Protein AF-A0A960D415-F1 (afdb_monomer_lite)

Foldseek 3Di:
DQVVLVQALLQCLCVVLVVDFQGHPLVVSVHDRDDDPQLQCLQVQQVVLVVCVVVVHLDAGEAEHELLSLLDPNVVVSLLSQLVQLGRYEYEYAHQQDPQQQGSVNNDVDPDSLNCSVVNVAHREEFALLAPVRVVVVVVVQNVCSSVSVTHYYYHHYAHDLDHPDPPGDCVVRDDPVVSVVRVVSHSVVVVLVVCVVVVNDDPVVVVVVVVVVVVSVVSNVCSNPVPDHHDPLCVQVPPDVDGDPVSVVVSVVVVVVVVVVD

Secondary structure (DSSP, 8-state):
-TGGGT--HHHHHHHHTTSSSS-SSTGGGT-PPPP-STTHHHHHHHHHHHHHHHHT----EEEEEETGGGGSHHHHHHHHHHHHHT-SEEEEEEE-SEETTEEGGGT-SSS-TGGGGGGGTS-EEEEETT-HHHHHHHHHHHHHHHHTT---EEEEEE----S-SSTT--GGGT--HHHHHHHHTT-HHHHHHHHHHHTT---HHHHHHHHHHHHHHHHHHHHHHHSSPPPPGGGGGTTSSSS--HHHHHHHHHHHHHHHHH-

Sequence (263 aa):
AFLVRGITPTQMAAMWRGTWHGGLEFTEKCCAPIAIPIATHTLHAVGAAMAAQRLGEDSVTVAFLGDGATSEGDTHEAMNLAAVTKAPCVFYVQNNQWAISVPVHRQHAAPSIAARAAGYGMPGIMVDGNDVLACHAVMAEAAARARAGEGPTLIEAITYRMGPHTTSDDPSRYRSAEEVEEWAARDAISRYRTY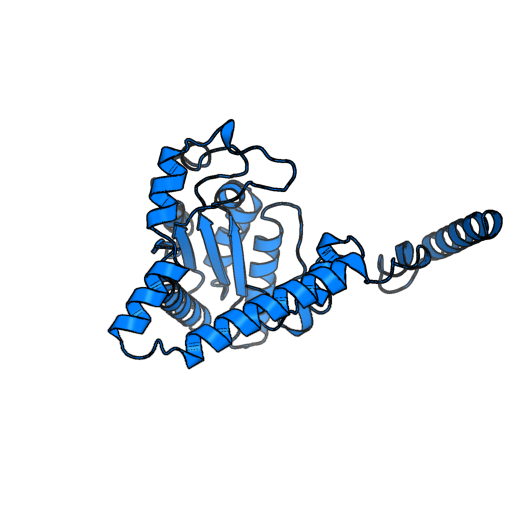LERAGVWTERVEQRAAARSARLRAEARTAVIEGPDPDPGELFDHVYAEITPALAAQKRQLLTELAKEA

Structure (mmCIF, N/CA/C/O backbone):
data_AF-A0A960D415-F1
#
_entry.id   AF-A0A960D415-F1
#
loop_
_atom_site.group_PDB
_atom_site.id
_atom_site.type_symbol
_atom_site.label_atom_id
_atom_site.label_alt_id
_atom_site.label_comp_id
_atom_site.label_asym_id
_atom_site.label_entity_id
_atom_site.label_seq_id
_atom_site.pdbx_PDB_ins_code
_atom_site.Cartn_x
_atom_site.Cartn_y
_atom_site.Cartn_z
_atom_site.occupancy
_atom_site.B_iso_or_equiv
_atom_site.auth_seq_id
_atom_site.auth_comp_id
_atom_site.auth_asym_id
_atom_site.auth_atom_id
_atom_site.pdbx_PDB_model_num
ATOM 1 N N . ALA A 1 1 ? 3.116 -1.270 5.487 1.00 83.06 1 ALA A N 1
ATOM 2 C CA . ALA A 1 1 ? 2.966 -2.738 5.366 1.00 83.06 1 ALA A CA 1
ATOM 3 C C . ALA A 1 1 ? 4.303 -3.469 5.156 1.00 83.06 1 ALA A C 1
ATOM 5 O O . ALA A 1 1 ? 4.580 -4.400 5.896 1.00 83.06 1 ALA A O 1
ATOM 6 N N . PHE A 1 2 ? 5.164 -3.057 4.219 1.00 92.69 2 PHE A N 1
ATOM 7 C CA . PHE A 1 2 ? 6.385 -3.812 3.872 1.00 92.69 2 PHE A CA 1
ATOM 8 C C . PHE A 1 2 ? 7.416 -3.964 5.008 1.00 92.69 2 PHE A C 1
ATOM 10 O O . PHE A 1 2 ? 7.804 -5.086 5.325 1.00 92.69 2 PHE A O 1
ATOM 17 N N . LEU A 1 3 ? 7.777 -2.877 5.707 1.00 93.38 3 LEU A N 1
ATOM 18 C CA . LEU A 1 3 ? 8.735 -2.931 6.830 1.00 93.38 3 LEU A CA 1
ATOM 19 C C . LEU A 1 3 ? 8.324 -3.914 7.943 1.00 93.38 3 LEU A C 1
ATOM 21 O O . LEU A 1 3 ? 9.176 -4.550 8.561 1.00 93.38 3 LEU A O 1
ATOM 25 N N . VAL A 1 4 ? 7.019 -4.055 8.208 1.00 92.56 4 VAL A N 1
ATOM 26 C CA . VAL A 1 4 ? 6.511 -4.994 9.228 1.00 92.56 4 VAL A CA 1
ATOM 27 C C . VAL A 1 4 ? 6.451 -6.440 8.725 1.00 92.56 4 VAL A C 1
ATOM 29 O O . VAL A 1 4 ? 6.379 -7.354 9.537 1.00 92.56 4 VAL A O 1
ATOM 32 N N . ARG A 1 5 ? 6.539 -6.655 7.406 1.00 92.31 5 ARG A N 1
ATOM 33 C CA . ARG A 1 5 ? 6.680 -7.968 6.752 1.00 92.31 5 ARG A CA 1
ATOM 34 C C . ARG A 1 5 ? 8.143 -8.385 6.552 1.00 92.31 5 ARG A C 1
ATOM 36 O O . ARG A 1 5 ? 8.405 -9.427 5.965 1.00 92.31 5 ARG A O 1
ATOM 43 N N . GLY A 1 6 ? 9.091 -7.598 7.063 1.00 93.75 6 GLY A N 1
ATOM 44 C CA . GLY A 1 6 ? 10.520 -7.903 6.984 1.00 93.75 6 GLY A CA 1
ATOM 45 C C . GLY A 1 6 ? 11.190 -7.471 5.682 1.00 93.75 6 GLY A C 1
ATOM 46 O O . GLY A 1 6 ? 12.355 -7.798 5.490 1.00 93.75 6 GLY A O 1
ATOM 47 N N . ILE A 1 7 ? 10.495 -6.718 4.823 1.00 94.88 7 ILE A N 1
ATOM 48 C CA . ILE A 1 7 ? 11.136 -6.029 3.702 1.00 94.88 7 ILE A CA 1
ATOM 49 C C . ILE A 1 7 ? 11.955 -4.866 4.265 1.00 94.88 7 ILE A C 1
ATOM 51 O O . ILE A 1 7 ? 11.437 -4.028 5.005 1.00 94.88 7 ILE A O 1
ATOM 55 N N . THR A 1 8 ? 13.239 -4.825 3.939 1.00 94.44 8 THR A N 1
ATOM 56 C CA . THR A 1 8 ? 14.205 -3.842 4.433 1.00 94.44 8 THR A CA 1
ATOM 57 C C . THR A 1 8 ? 14.111 -2.519 3.669 1.00 94.44 8 THR A C 1
ATOM 59 O O . THR A 1 8 ? 13.646 -2.495 2.527 1.00 94.44 8 THR A O 1
ATOM 62 N N . PRO A 1 9 ? 14.594 -1.401 4.245 1.00 94.19 9 PRO A N 1
ATOM 63 C CA . PRO A 1 9 ? 14.717 -0.146 3.509 1.00 94.19 9 PRO A CA 1
ATOM 64 C C . PRO A 1 9 ? 15.467 -0.288 2.182 1.00 94.19 9 PRO A C 1
ATOM 66 O O . PRO A 1 9 ? 15.030 0.285 1.191 1.00 94.19 9 PRO A O 1
ATOM 69 N N . THR A 1 10 ? 16.528 -1.098 2.141 1.00 92.56 10 THR A N 1
ATOM 70 C CA . THR A 1 10 ? 17.318 -1.362 0.930 1.00 92.56 10 THR A CA 1
ATOM 71 C C . THR A 1 10 ? 16.508 -2.050 -0.163 1.00 92.56 10 THR A C 1
ATOM 73 O O . THR A 1 10 ? 16.517 -1.606 -1.307 1.00 92.56 10 THR A O 1
ATOM 76 N N . GLN A 1 11 ? 15.756 -3.096 0.185 1.00 93.56 11 GLN A N 1
ATOM 77 C CA . GLN A 1 11 ? 14.922 -3.820 -0.779 1.00 93.56 11 GLN A CA 1
ATOM 78 C C . GLN A 1 11 ? 13.845 -2.926 -1.397 1.00 93.56 11 GLN A C 1
ATOM 80 O O . GLN A 1 11 ? 13.548 -3.028 -2.588 1.00 93.56 11 GLN A O 1
ATOM 85 N N . MET A 1 12 ? 13.269 -2.028 -0.595 1.00 93.00 12 MET A N 1
ATOM 86 C CA . MET A 1 12 ? 12.304 -1.061 -1.103 1.00 93.00 12 MET A CA 1
ATOM 87 C C . MET A 1 12 ? 12.985 0.068 -1.909 1.00 93.00 12 MET A C 1
ATOM 89 O O . MET A 1 12 ? 12.436 0.512 -2.915 1.00 93.00 12 MET A O 1
ATOM 93 N N . ALA A 1 13 ? 14.188 0.510 -1.508 1.00 92.38 13 ALA A N 1
ATOM 94 C CA . ALA A 1 13 ? 14.957 1.580 -2.160 1.00 92.38 13 ALA A CA 1
ATOM 95 C C . ALA A 1 13 ? 15.188 1.342 -3.653 1.00 92.38 13 ALA A C 1
ATOM 97 O O . ALA A 1 13 ? 15.155 2.301 -4.420 1.00 92.38 13 ALA A O 1
ATOM 98 N N . ALA A 1 14 ? 15.344 0.085 -4.072 1.00 90.88 14 ALA A N 1
ATOM 99 C CA . ALA A 1 14 ? 15.508 -0.271 -5.478 1.00 90.88 14 ALA A CA 1
ATOM 100 C C . ALA A 1 14 ? 14.361 0.239 -6.369 1.00 90.88 14 ALA A C 1
ATOM 102 O O . ALA A 1 14 ? 14.596 0.677 -7.493 1.00 90.88 14 ALA A O 1
ATOM 103 N N . MET A 1 15 ? 13.128 0.260 -5.850 1.00 90.44 15 MET A N 1
ATOM 104 C CA . MET A 1 15 ? 11.983 0.815 -6.570 1.00 90.44 15 MET A CA 1
ATOM 105 C C . MET A 1 15 ? 12.096 2.340 -6.717 1.00 90.44 15 MET A C 1
ATOM 107 O O . MET A 1 15 ? 11.938 2.862 -7.815 1.00 90.44 15 MET A O 1
ATOM 111 N N . TRP A 1 16 ? 12.383 3.069 -5.631 1.00 88.00 16 TRP A N 1
ATOM 112 C CA . TRP A 1 16 ? 12.438 4.540 -5.668 1.00 88.00 16 TRP A CA 1
ATOM 113 C C . TRP A 1 16 ? 13.666 5.089 -6.386 1.00 88.00 16 TRP A C 1
ATOM 115 O O . TRP A 1 16 ? 13.590 6.172 -6.959 1.00 88.00 16 TRP A O 1
ATOM 125 N N . ARG A 1 17 ? 14.781 4.351 -6.382 1.00 91.31 17 ARG A N 1
ATOM 126 C CA . ARG A 1 17 ? 15.939 4.662 -7.228 1.00 91.31 17 ARG A CA 1
ATOM 127 C C . ARG A 1 17 ? 15.708 4.304 -8.699 1.00 91.31 17 ARG A C 1
ATOM 129 O O . ARG A 1 17 ? 16.503 4.708 -9.536 1.00 91.31 17 ARG A O 1
ATOM 136 N N . GLY A 1 18 ? 14.663 3.535 -9.011 1.00 89.19 18 GLY A N 1
ATOM 137 C CA . GLY A 1 18 ? 14.411 3.044 -10.364 1.00 89.19 18 GLY A CA 1
ATOM 138 C C . GLY A 1 18 ? 15.415 1.989 -10.833 1.00 89.19 18 GLY A C 1
ATOM 139 O O . GLY A 1 18 ? 15.592 1.827 -12.033 1.00 89.19 18 GLY A O 1
ATOM 140 N N . THR A 1 19 ? 16.075 1.279 -9.912 1.00 89.12 19 THR A N 1
ATOM 141 C CA . THR A 1 19 ? 17.050 0.229 -10.255 1.00 89.12 19 THR A CA 1
ATOM 142 C C . THR A 1 19 ? 16.418 -1.152 -10.393 1.00 89.12 19 THR A C 1
ATOM 144 O O . THR A 1 19 ? 17.052 -2.051 -10.927 1.00 89.12 19 THR A O 1
ATOM 147 N N . TRP A 1 20 ? 15.192 -1.353 -9.898 1.00 88.75 20 TRP A N 1
ATOM 148 C CA . TRP A 1 20 ? 14.472 -2.617 -10.055 1.00 88.75 20 TRP A CA 1
ATOM 149 C C . TRP A 1 20 ? 12.955 -2.429 -10.126 1.00 88.75 20 TRP A C 1
ATOM 151 O O . TRP A 1 20 ? 12.391 -1.506 -9.532 1.00 88.75 20 TRP A O 1
ATOM 161 N N . HIS A 1 21 ? 12.273 -3.352 -10.805 1.00 81.88 21 HIS A N 1
ATOM 162 C CA . HIS A 1 21 ? 10.822 -3.329 -10.969 1.00 81.88 21 HIS A CA 1
ATOM 163 C C . HIS A 1 21 ? 10.093 -3.691 -9.668 1.00 81.88 21 HIS A C 1
ATOM 165 O O . HIS A 1 21 ? 10.096 -4.837 -9.229 1.00 81.88 21 HIS A O 1
ATOM 171 N N . GLY A 1 22 ? 9.434 -2.707 -9.052 1.00 81.44 22 GLY A N 1
ATOM 172 C CA . GLY A 1 22 ? 8.486 -2.938 -7.956 1.00 81.44 22 GLY A CA 1
ATOM 173 C C . GLY A 1 22 ? 9.090 -3.392 -6.617 1.00 81.44 22 GLY A C 1
ATOM 174 O O . GLY A 1 22 ? 8.326 -3.680 -5.698 1.00 81.44 22 GLY A O 1
ATOM 175 N N . GLY A 1 23 ? 10.422 -3.405 -6.482 1.00 87.62 23 GLY A N 1
ATOM 176 C CA . GLY A 1 23 ? 11.154 -3.743 -5.251 1.00 87.62 23 GLY A CA 1
ATOM 177 C C . GLY A 1 23 ? 11.822 -5.126 -5.270 1.00 87.62 23 GLY A C 1
ATOM 178 O O . GLY A 1 23 ? 11.430 -6.010 -6.027 1.00 87.62 23 GLY A O 1
ATOM 179 N N . LEU A 1 24 ? 12.856 -5.311 -4.443 1.00 90.88 24 LEU A N 1
ATOM 180 C CA . LEU A 1 24 ? 13.660 -6.542 -4.400 1.00 90.88 24 LEU A CA 1
ATOM 181 C C . LEU A 1 24 ? 13.108 -7.559 -3.395 1.00 90.88 24 LEU A C 1
ATOM 183 O O . LEU A 1 24 ? 12.821 -7.201 -2.254 1.00 90.88 24 LEU A O 1
ATOM 187 N N . GLU A 1 25 ? 13.009 -8.828 -3.804 1.00 91.06 25 GLU A N 1
ATOM 188 C CA . GLU A 1 25 ? 12.663 -9.973 -2.933 1.00 91.06 25 GLU A CA 1
ATOM 189 C C . GLU A 1 25 ? 11.290 -9.854 -2.231 1.00 91.06 25 GLU A C 1
ATOM 191 O O . GLU A 1 25 ? 11.018 -10.508 -1.222 1.00 91.06 25 GLU A O 1
ATOM 196 N N . PHE A 1 26 ? 10.378 -9.034 -2.768 1.00 93.62 26 PHE A N 1
ATOM 197 C CA . PHE A 1 26 ? 9.044 -8.836 -2.188 1.00 93.62 26 PHE A CA 1
ATOM 198 C C . PHE A 1 26 ? 8.261 -10.155 -2.109 1.00 93.62 26 PHE A C 1
ATOM 200 O O . PHE A 1 26 ? 7.634 -10.455 -1.086 1.00 93.62 26 PHE A O 1
ATOM 207 N N . THR A 1 27 ? 8.341 -10.969 -3.162 1.00 91.75 27 THR A N 1
ATOM 208 C CA . THR A 1 27 ? 7.597 -12.228 -3.289 1.00 91.75 27 THR A CA 1
ATOM 209 C C . THR A 1 27 ? 8.029 -13.271 -2.261 1.00 91.75 27 THR A C 1
ATOM 211 O O . THR A 1 27 ? 7.173 -13.978 -1.732 1.00 91.75 27 THR A O 1
ATOM 214 N N . GLU A 1 28 ? 9.306 -13.299 -1.864 1.00 92.31 28 GLU A N 1
ATOM 215 C CA . GLU A 1 28 ? 9.809 -14.180 -0.796 1.00 92.31 28 GLU A CA 1
ATOM 216 C C . GLU A 1 28 ? 9.179 -13.880 0.571 1.00 92.31 28 GLU A C 1
ATOM 218 O O . GLU A 1 28 ? 9.151 -14.733 1.460 1.00 92.31 28 GLU A O 1
ATOM 223 N N . LYS A 1 29 ? 8.653 -12.663 0.761 1.00 92.69 29 LYS A N 1
ATOM 224 C CA . LYS A 1 29 ? 7.919 -12.248 1.968 1.00 92.69 29 LYS A CA 1
ATOM 225 C C . LYS A 1 29 ? 6.405 -12.214 1.761 1.00 92.69 29 LYS A C 1
ATOM 227 O O . LYS A 1 29 ? 5.696 -11.583 2.550 1.00 92.69 29 LYS A O 1
ATOM 232 N N . CYS A 1 30 ? 5.901 -12.884 0.722 1.00 93.06 30 CYS A N 1
ATOM 233 C CA . CYS A 1 30 ? 4.486 -12.874 0.344 1.00 93.06 30 CYS A CA 1
ATOM 234 C C . CYS A 1 30 ? 3.952 -11.447 0.107 1.00 93.06 30 CYS A C 1
ATOM 236 O O . CYS A 1 30 ? 2.821 -11.120 0.469 1.00 93.06 30 CYS A O 1
ATOM 238 N N . CYS A 1 31 ? 4.783 -10.567 -0.452 1.00 94.75 31 CYS A N 1
ATOM 239 C CA . CYS A 1 31 ? 4.389 -9.245 -0.922 1.00 94.75 31 CYS A CA 1
ATOM 240 C C . CYS A 1 31 ? 4.478 -9.220 -2.449 1.00 94.75 31 CYS A C 1
ATOM 242 O O . CYS A 1 31 ? 5.474 -9.642 -3.029 1.00 94.75 31 CYS A O 1
ATOM 244 N N . ALA A 1 32 ? 3.438 -8.726 -3.115 1.00 93.19 32 ALA A N 1
ATOM 245 C CA . ALA A 1 32 ? 3.533 -8.450 -4.542 1.00 93.19 32 ALA A CA 1
ATOM 246 C C . ALA A 1 32 ? 4.461 -7.238 -4.768 1.00 93.19 32 ALA A C 1
ATOM 248 O O . ALA A 1 32 ? 4.452 -6.321 -3.936 1.00 93.19 32 ALA A O 1
ATOM 249 N N . PRO A 1 33 ? 5.235 -7.204 -5.867 1.00 91.25 33 PRO A N 1
ATOM 250 C CA . PRO A 1 33 ? 5.956 -6.004 -6.275 1.00 91.25 33 PRO A CA 1
ATOM 251 C C . PRO A 1 33 ? 5.004 -4.815 -6.446 1.00 91.25 33 PRO A C 1
ATOM 253 O O . PRO A 1 33 ? 3.828 -4.979 -6.781 1.00 91.25 33 PRO A O 1
ATOM 256 N N . ILE A 1 34 ? 5.506 -3.604 -6.222 1.00 90.12 34 ILE A N 1
ATOM 257 C CA . ILE A 1 34 ? 4.707 -2.385 -6.348 1.00 90.12 34 ILE A CA 1
ATOM 258 C C . ILE A 1 34 ? 4.440 -2.091 -7.829 1.00 90.12 34 ILE A C 1
ATOM 260 O O . ILE A 1 34 ? 5.373 -1.936 -8.616 1.00 90.12 34 ILE A O 1
ATOM 264 N N . ALA A 1 35 ? 3.163 -1.952 -8.182 1.00 89.44 35 ALA A N 1
ATOM 265 C CA . ALA A 1 35 ? 2.710 -1.446 -9.472 1.00 89.44 35 ALA A CA 1
ATOM 266 C C . ALA A 1 35 ? 2.274 0.022 -9.338 1.00 89.44 35 ALA A C 1
ATOM 268 O O . ALA A 1 35 ? 1.656 0.403 -8.344 1.00 89.44 35 ALA A O 1
ATOM 269 N N . ILE A 1 36 ? 2.618 0.847 -10.330 1.00 92.94 36 ILE A N 1
ATOM 270 C CA . ILE A 1 36 ? 2.265 2.277 -10.359 1.00 92.94 36 ILE A CA 1
ATOM 271 C C . ILE A 1 36 ? 0.825 2.532 -10.833 1.00 92.94 36 ILE A C 1
ATOM 273 O O . ILE A 1 36 ? 0.174 3.396 -10.240 1.00 92.94 36 ILE A O 1
ATOM 277 N N . PRO A 1 37 ? 0.299 1.834 -11.864 1.00 96.25 37 PRO A N 1
ATOM 278 C CA . PRO A 1 37 ? -1.079 2.035 -12.299 1.00 96.25 37 PRO A CA 1
ATOM 279 C C . PRO A 1 37 ? -2.066 1.744 -11.166 1.00 96.25 37 PRO A C 1
ATOM 281 O O . PRO A 1 37 ? -2.086 0.643 -10.606 1.00 96.25 37 PRO A O 1
ATOM 284 N N . ILE A 1 38 ? -2.864 2.753 -10.819 1.00 97.75 38 ILE A N 1
ATOM 285 C CA . ILE A 1 38 ? -3.767 2.714 -9.671 1.00 97.75 38 ILE A CA 1
ATOM 286 C C . ILE A 1 38 ? -4.753 1.548 -9.815 1.00 97.75 38 ILE A C 1
ATOM 288 O O . ILE A 1 38 ? -5.240 1.265 -10.901 1.00 97.75 38 ILE A O 1
ATOM 292 N N . ALA A 1 39 ? -5.023 0.871 -8.697 1.00 98.06 39 ALA A N 1
ATOM 293 C CA . ALA A 1 39 ? -5.979 -0.231 -8.551 1.00 98.06 39 ALA A CA 1
ATOM 294 C C . ALA A 1 39 ? -5.705 -1.533 -9.325 1.00 98.06 39 ALA A C 1
ATOM 296 O O . ALA A 1 39 ? -6.275 -2.554 -8.943 1.00 98.06 39 ALA A O 1
ATOM 297 N N . THR A 1 40 ? -4.811 -1.560 -10.314 1.00 97.69 40 THR A N 1
ATOM 298 C CA . THR A 1 40 ? -4.523 -2.772 -11.117 1.00 97.69 40 THR A CA 1
ATOM 299 C C . THR A 1 40 ? -4.167 -4.004 -10.280 1.00 97.69 40 THR A C 1
ATOM 301 O O . THR A 1 40 ? -4.540 -5.136 -10.590 1.00 97.69 40 THR A O 1
ATOM 304 N N . HIS A 1 41 ? -3.502 -3.804 -9.142 1.00 97.25 41 HIS A N 1
ATOM 305 C CA . HIS A 1 41 ? -3.130 -4.872 -8.215 1.00 97.25 41 HIS A CA 1
ATOM 306 C C . HIS A 1 41 ? -4.319 -5.526 -7.500 1.00 97.25 41 HIS A C 1
ATOM 308 O O . HIS A 1 41 ? -4.157 -6.612 -6.944 1.00 97.25 41 HIS A O 1
ATOM 314 N N . THR A 1 42 ? -5.501 -4.906 -7.487 1.00 98.31 42 THR A N 1
ATOM 315 C CA . THR A 1 42 ? -6.677 -5.443 -6.785 1.00 98.31 42 THR A CA 1
ATOM 316 C C . THR A 1 42 ? -7.169 -6.743 -7.422 1.00 98.31 42 THR A C 1
ATOM 318 O O . THR A 1 42 ? -7.381 -7.716 -6.703 1.00 98.31 42 THR A O 1
ATOM 321 N N . LEU A 1 43 ? -7.247 -6.823 -8.755 1.00 98.19 43 LEU A N 1
ATOM 322 C CA . LEU A 1 43 ? -7.600 -8.057 -9.469 1.00 98.19 43 LEU A CA 1
ATOM 323 C C . LEU A 1 43 ? -6.537 -9.147 -9.284 1.00 98.19 43 LEU A C 1
ATOM 325 O O . LEU A 1 43 ? -6.870 -10.312 -9.054 1.00 98.19 43 LEU A O 1
ATOM 329 N N . HIS A 1 44 ? -5.254 -8.775 -9.301 1.00 97.88 44 HIS A N 1
ATOM 330 C CA . HIS A 1 44 ? -4.162 -9.708 -9.014 1.00 97.88 44 HIS A CA 1
ATOM 331 C C . HIS A 1 44 ? -4.244 -10.276 -7.592 1.00 97.88 44 HIS A C 1
ATOM 333 O O . HIS A 1 44 ? -4.020 -11.472 -7.396 1.00 97.88 44 HIS A O 1
ATOM 339 N N . ALA A 1 45 ? -4.617 -9.453 -6.609 1.00 98.12 45 ALA A N 1
ATOM 340 C CA . ALA A 1 45 ? -4.826 -9.901 -5.237 1.00 98.12 45 ALA A CA 1
ATOM 341 C C . ALA A 1 45 ? -5.955 -10.941 -5.142 1.00 98.12 45 ALA A C 1
ATOM 343 O O . ALA A 1 45 ? -5.798 -11.952 -4.460 1.00 98.12 45 ALA A O 1
ATOM 344 N N . VAL A 1 46 ? -7.056 -10.745 -5.873 1.00 98.62 46 VAL A N 1
ATOM 345 C CA . VAL A 1 46 ? -8.148 -11.730 -5.939 1.00 98.62 46 VAL A CA 1
ATOM 346 C C . VAL A 1 46 ? -7.682 -13.030 -6.591 1.00 98.62 46 VAL A C 1
ATOM 348 O O . VAL A 1 46 ? -7.956 -14.105 -6.063 1.00 98.62 46 VAL A O 1
ATOM 351 N N . GLY A 1 47 ? -6.918 -12.952 -7.684 1.00 98.19 47 GLY A N 1
ATOM 352 C CA . GLY A 1 47 ? -6.330 -14.130 -8.327 1.00 98.19 47 GLY A CA 1
ATOM 353 C C . GLY A 1 47 ? -5.425 -14.933 -7.386 1.00 98.19 47 GLY A C 1
ATOM 354 O O . GLY A 1 47 ? -5.551 -16.155 -7.308 1.00 98.19 47 GLY A O 1
ATOM 355 N N . ALA A 1 48 ? -4.567 -14.254 -6.618 1.00 97.50 48 ALA A N 1
ATOM 356 C CA . ALA A 1 48 ? -3.720 -14.890 -5.609 1.00 97.50 48 ALA A CA 1
ATOM 357 C C . ALA A 1 48 ? -4.546 -15.543 -4.484 1.00 97.50 48 ALA A C 1
ATOM 359 O O . ALA A 1 48 ? -4.278 -16.685 -4.112 1.00 97.50 48 ALA A O 1
ATOM 360 N N . ALA A 1 49 ? -5.598 -14.874 -4.002 1.00 98.19 49 ALA A N 1
ATOM 361 C CA . ALA A 1 49 ? -6.507 -15.428 -2.997 1.00 98.19 49 ALA A CA 1
ATOM 362 C C . ALA A 1 49 ? -7.241 -16.681 -3.509 1.00 98.19 49 ALA A C 1
ATOM 364 O O . ALA A 1 49 ? -7.367 -17.678 -2.800 1.00 98.19 49 ALA A O 1
ATOM 365 N N . MET A 1 50 ? -7.698 -16.667 -4.763 1.00 98.12 50 MET A N 1
ATOM 366 C CA . MET A 1 50 ? -8.324 -17.830 -5.398 1.00 98.12 50 MET A CA 1
ATOM 367 C C . MET A 1 50 ? -7.335 -18.988 -5.586 1.00 98.12 50 MET A C 1
ATOM 369 O O . MET A 1 50 ? -7.733 -20.150 -5.491 1.00 98.12 50 MET A O 1
ATOM 373 N N . ALA A 1 51 ? -6.058 -18.702 -5.854 1.00 97.31 51 ALA A N 1
ATOM 374 C CA . ALA A 1 51 ? -5.021 -19.728 -5.924 1.00 97.31 51 ALA A CA 1
ATOM 375 C C . ALA A 1 51 ? -4.817 -20.399 -4.557 1.00 97.31 51 ALA A C 1
ATOM 377 O O . ALA A 1 51 ? -4.904 -21.623 -4.480 1.00 97.31 51 ALA A O 1
ATOM 378 N N . ALA A 1 52 ? -4.666 -19.611 -3.487 1.00 94.44 52 ALA A N 1
ATOM 379 C CA . ALA A 1 52 ? -4.588 -20.109 -2.111 1.00 94.44 52 ALA A CA 1
ATOM 380 C C . ALA A 1 52 ? -5.773 -21.025 -1.761 1.00 94.44 52 ALA A C 1
ATOM 382 O O . ALA A 1 52 ? -5.587 -22.148 -1.294 1.00 94.44 52 ALA A O 1
ATOM 383 N N . GLN A 1 53 ? -6.994 -20.596 -2.095 1.00 93.94 53 GLN A N 1
ATOM 384 C CA . GLN A 1 53 ? -8.211 -21.385 -1.895 1.00 93.94 53 GLN A CA 1
ATOM 385 C C . GLN A 1 53 ? -8.167 -22.738 -2.628 1.00 93.94 53 GLN A C 1
ATOM 387 O O . GLN A 1 53 ? -8.542 -23.762 -2.062 1.00 93.94 53 GLN A O 1
ATOM 392 N N . ARG A 1 54 ? -7.707 -22.767 -3.886 1.00 96.00 54 ARG A N 1
ATOM 393 C CA . ARG A 1 54 ? -7.610 -23.998 -4.697 1.00 96.00 54 ARG A CA 1
ATOM 394 C C . ARG A 1 54 ? -6.513 -24.943 -4.220 1.00 96.00 54 ARG A C 1
ATOM 396 O O . ARG A 1 54 ? -6.650 -26.151 -4.390 1.00 96.00 54 ARG A O 1
ATOM 403 N N . LEU A 1 55 ? -5.443 -24.392 -3.659 1.00 96.69 55 LEU A N 1
ATOM 404 C CA . LEU A 1 55 ? -4.325 -25.143 -3.095 1.00 96.69 55 LEU A CA 1
ATOM 405 C C . LEU A 1 55 ? -4.597 -25.611 -1.655 1.00 96.69 55 LEU A C 1
ATOM 407 O O . LEU A 1 55 ? -3.814 -26.389 -1.118 1.00 96.69 55 LEU A O 1
ATOM 411 N N . GLY A 1 56 ? -5.710 -25.185 -1.044 1.00 94.62 56 GLY A N 1
ATOM 412 C CA . GLY A 1 56 ? -6.051 -25.524 0.338 1.00 94.62 56 GLY A CA 1
ATOM 413 C C . GLY A 1 56 ? -5.144 -24.839 1.363 1.00 94.62 56 GLY A C 1
ATOM 414 O O . GLY A 1 56 ? -4.934 -25.373 2.450 1.00 94.62 56 GLY A O 1
ATOM 415 N N . GLU A 1 57 ? -4.575 -23.687 1.012 1.00 95.12 57 GLU A N 1
ATOM 416 C CA . GLU A 1 57 ? -3.754 -22.896 1.920 1.00 95.12 57 GLU A CA 1
ATOM 417 C C . GLU A 1 57 ? -4.618 -22.101 2.907 1.00 95.12 57 GLU A C 1
ATOM 419 O O . GLU A 1 57 ? -5.699 -21.623 2.569 1.00 95.12 57 GLU A O 1
ATOM 424 N N . ASP A 1 58 ? -4.096 -21.876 4.115 1.00 93.19 58 ASP A N 1
ATOM 425 C CA . ASP A 1 58 ? -4.720 -21.019 5.139 1.00 93.19 58 ASP A CA 1
ATOM 426 C C . ASP A 1 58 ? -4.349 -19.524 4.972 1.00 93.19 58 ASP A C 1
ATOM 428 O O . ASP A 1 58 ? -4.318 -18.723 5.915 1.00 93.19 58 ASP A O 1
ATOM 432 N N . SER A 1 59 ? -3.969 -19.135 3.755 1.00 95.19 59 SER A N 1
ATOM 433 C CA . SER A 1 59 ? -3.462 -17.806 3.428 1.00 95.19 59 SER A CA 1
ATOM 434 C C . SER A 1 59 ? -4.601 -16.849 3.044 1.00 95.19 59 SER A C 1
ATOM 436 O O . SER A 1 59 ? -5.596 -17.213 2.423 1.00 95.19 59 SER A O 1
ATOM 438 N N . VAL A 1 60 ? -4.453 -15.580 3.443 1.00 97.88 60 VAL A N 1
ATOM 439 C CA . VAL A 1 60 ? -5.371 -14.482 3.094 1.00 97.88 60 VAL A CA 1
ATOM 440 C C . VAL A 1 60 ? -4.584 -13.429 2.344 1.00 97.88 60 VAL A C 1
ATOM 442 O O . VAL A 1 60 ? -3.544 -12.964 2.826 1.00 97.88 60 VAL A O 1
ATOM 445 N N . THR A 1 61 ? -5.091 -13.013 1.189 1.00 98.25 61 THR A N 1
ATOM 446 C CA . THR A 1 61 ? -4.497 -11.914 0.429 1.00 98.25 61 THR A CA 1
ATOM 447 C C . THR A 1 61 ? -5.088 -10.584 0.878 1.00 98.25 61 THR A C 1
ATOM 449 O O . THR A 1 61 ? -6.290 -10.464 1.101 1.00 98.25 61 THR A O 1
ATOM 452 N N . VAL A 1 62 ? -4.243 -9.563 1.023 1.00 98.38 62 VAL A N 1
ATOM 453 C CA . VAL A 1 62 ? -4.676 -8.215 1.408 1.00 98.38 62 VAL A CA 1
ATOM 454 C C . VAL A 1 62 ? -4.305 -7.242 0.303 1.00 98.38 62 VAL A C 1
ATOM 456 O O . VAL A 1 62 ? -3.124 -7.081 -0.006 1.00 98.38 62 VAL A O 1
ATOM 459 N N . ALA A 1 63 ? -5.304 -6.576 -0.266 1.00 98.25 63 ALA A N 1
ATOM 460 C CA . ALA A 1 63 ? -5.113 -5.493 -1.219 1.00 98.25 63 ALA A CA 1
ATOM 461 C C . ALA A 1 63 ? -5.183 -4.155 -0.474 1.00 98.25 63 ALA A C 1
ATOM 463 O O . ALA A 1 63 ? -6.256 -3.749 -0.036 1.00 98.25 63 ALA A O 1
ATOM 464 N N . PHE A 1 64 ? -4.046 -3.472 -0.322 1.00 98.06 64 PHE A N 1
ATOM 465 C CA . PHE A 1 64 ? -4.010 -2.098 0.191 1.00 98.06 64 PHE A CA 1
ATOM 466 C C . PHE A 1 64 ? -4.259 -1.113 -0.948 1.00 98.06 64 PHE A C 1
ATOM 468 O O . PHE A 1 64 ? -3.624 -1.223 -1.995 1.00 98.06 64 PHE A O 1
ATOM 475 N N . LEU A 1 65 ? -5.154 -0.148 -0.763 1.00 97.62 65 LEU A N 1
ATOM 476 C CA . LEU A 1 65 ? -5.491 0.848 -1.780 1.00 97.62 65 LEU A CA 1
ATOM 477 C C . LEU A 1 65 ? -5.844 2.197 -1.136 1.00 97.62 65 LEU A C 1
ATOM 479 O O . LEU A 1 65 ? -6.203 2.245 0.035 1.00 97.62 65 LEU A O 1
ATOM 483 N N . GLY A 1 66 ? -5.710 3.298 -1.875 1.00 98.44 66 GLY A N 1
ATOM 484 C CA . GLY A 1 66 ? -6.144 4.626 -1.415 1.00 98.44 66 GLY A CA 1
ATOM 485 C C . GLY A 1 66 ? -7.621 4.892 -1.714 1.00 98.44 66 GLY A C 1
ATOM 486 O O . GLY A 1 66 ? -8.233 4.165 -2.493 1.00 98.44 66 GLY A O 1
ATOM 487 N N . ASP A 1 67 ? -8.177 5.967 -1.156 1.00 98.56 67 ASP A N 1
ATOM 488 C CA . ASP A 1 67 ? -9.543 6.436 -1.441 1.00 98.56 67 ASP A CA 1
ATOM 489 C C . ASP A 1 67 ? -9.792 6.655 -2.944 1.00 98.56 67 ASP A C 1
ATOM 491 O O . ASP A 1 67 ? -10.741 6.092 -3.491 1.00 98.56 67 ASP A O 1
ATOM 495 N N . GLY A 1 68 ? -8.901 7.363 -3.646 1.00 98.44 68 GLY A N 1
ATOM 496 C CA . GLY A 1 68 ? -9.013 7.565 -5.098 1.00 98.44 68 GLY A CA 1
ATOM 497 C C . GLY A 1 68 ? -8.990 6.277 -5.927 1.00 98.44 68 GLY A C 1
ATOM 498 O O . GLY A 1 68 ? -9.692 6.177 -6.927 1.00 98.44 68 GLY A O 1
ATOM 499 N N . ALA A 1 69 ? -8.258 5.249 -5.483 1.00 98.50 69 ALA A N 1
ATOM 500 C CA . ALA A 1 69 ? -8.203 3.961 -6.181 1.00 98.50 69 ALA A CA 1
ATOM 501 C C . ALA A 1 69 ? -9.557 3.237 -6.192 1.00 98.50 69 ALA A C 1
ATOM 503 O O . ALA A 1 69 ? -9.799 2.367 -7.024 1.00 98.50 69 ALA A O 1
ATOM 504 N N . THR A 1 70 ? -10.465 3.599 -5.284 1.00 98.38 70 THR A N 1
ATOM 505 C CA . THR A 1 70 ? -11.810 3.016 -5.233 1.00 98.38 70 THR A CA 1
ATOM 506 C C . THR A 1 70 ? -12.721 3.501 -6.359 1.00 98.38 70 THR A C 1
ATOM 508 O O . THR A 1 70 ? -13.797 2.929 -6.554 1.00 98.38 70 THR A O 1
ATOM 511 N N . SER A 1 71 ? -12.317 4.541 -7.087 1.00 98.19 71 SER A N 1
ATOM 512 C CA . SER A 1 71 ? -13.029 5.058 -8.258 1.00 98.19 71 SER A CA 1
ATOM 513 C C . SER A 1 71 ? -12.627 4.356 -9.558 1.00 98.19 71 SER A C 1
ATOM 515 O O . SER A 1 71 ? -13.317 4.518 -10.560 1.00 98.19 71 SER A O 1
ATOM 517 N N . GLU A 1 72 ? -11.552 3.563 -9.547 1.00 98.69 72 GLU A N 1
ATOM 518 C CA . GLU A 1 72 ? -11.124 2.779 -10.708 1.00 98.69 72 GLU A CA 1
ATOM 519 C C . GLU A 1 72 ? -12.032 1.565 -10.949 1.00 98.69 72 GLU A C 1
ATOM 521 O O . GLU A 1 72 ? -12.508 0.923 -10.003 1.00 98.69 72 GLU A O 1
ATOM 526 N N . GLY A 1 73 ? -12.224 1.222 -12.228 1.00 98.62 73 GLY A N 1
ATOM 527 C CA . GLY A 1 73 ? -13.0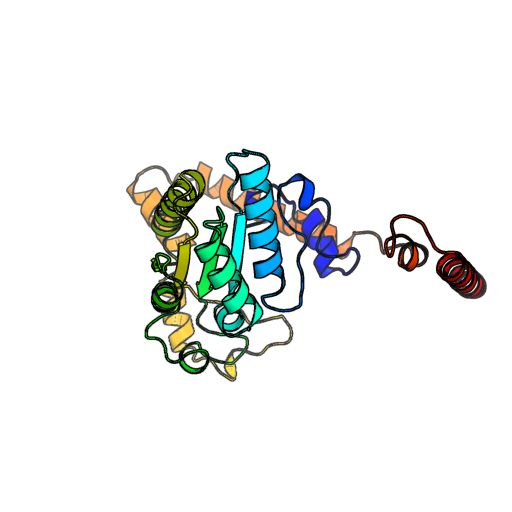10 0.058 -12.656 1.00 98.62 73 GLY A CA 1
ATOM 528 C C . GLY A 1 73 ? -12.460 -1.259 -12.106 1.00 98.62 73 GLY A C 1
ATOM 529 O O . GLY A 1 73 ? -13.222 -2.063 -11.572 1.00 98.62 73 GLY A O 1
ATOM 530 N N . ASP A 1 74 ? -11.137 -1.424 -12.110 1.00 98.56 74 ASP A N 1
ATOM 531 C CA . ASP A 1 74 ? -10.459 -2.620 -11.596 1.00 98.56 74 ASP A CA 1
ATOM 532 C C . ASP A 1 74 ? -10.837 -2.926 -10.142 1.00 98.56 74 ASP A C 1
ATOM 534 O O . ASP A 1 74 ? -11.081 -4.081 -9.793 1.00 98.56 74 ASP A O 1
ATOM 538 N N . THR A 1 75 ? -10.970 -1.897 -9.294 1.00 98.62 75 THR A N 1
ATOM 539 C CA . THR A 1 75 ? -11.405 -2.087 -7.904 1.00 98.62 75 THR A CA 1
ATOM 540 C C . THR A 1 75 ? -12.837 -2.622 -7.840 1.00 98.62 75 THR A C 1
ATOM 542 O O . THR A 1 75 ? -13.127 -3.504 -7.030 1.00 98.62 75 THR A O 1
ATOM 545 N N . HIS A 1 76 ? -13.741 -2.111 -8.683 1.00 98.50 76 HIS A N 1
ATOM 546 C CA . HIS A 1 76 ? -15.121 -2.598 -8.766 1.00 98.50 76 HIS A CA 1
ATOM 547 C C . HIS A 1 76 ? -15.171 -4.065 -9.207 1.00 98.50 76 HIS A C 1
ATOM 549 O O . HIS A 1 76 ? -15.823 -4.888 -8.557 1.00 98.50 76 HIS A O 1
ATOM 555 N N . GLU A 1 77 ? -14.443 -4.404 -10.269 1.00 98.81 77 GLU A N 1
ATOM 556 C CA . GLU A 1 77 ? -14.370 -5.765 -10.798 1.00 98.81 77 GLU A CA 1
ATOM 557 C C . GLU A 1 77 ? -13.761 -6.738 -9.784 1.00 98.81 77 GLU A C 1
ATOM 559 O O . GLU A 1 77 ? -14.319 -7.814 -9.554 1.00 98.81 77 GLU A O 1
ATOM 564 N N . ALA A 1 78 ? -12.675 -6.346 -9.110 1.00 98.81 78 ALA A N 1
ATOM 565 C CA . ALA A 1 78 ? -12.024 -7.151 -8.083 1.00 98.81 78 ALA A CA 1
ATOM 566 C C . ALA A 1 78 ? -12.956 -7.442 -6.903 1.00 98.81 78 ALA A C 1
ATOM 568 O O . ALA A 1 78 ? -13.072 -8.594 -6.482 1.00 98.81 78 ALA A O 1
ATOM 569 N N . MET A 1 79 ? -13.649 -6.426 -6.381 1.00 98.81 79 MET A N 1
ATOM 570 C CA . MET A 1 79 ? -14.592 -6.603 -5.272 1.00 98.81 79 MET A CA 1
ATOM 571 C C . MET A 1 79 ? -15.733 -7.552 -5.648 1.00 98.81 79 MET A C 1
ATOM 573 O O . MET A 1 79 ? -16.046 -8.468 -4.885 1.00 98.81 79 MET A O 1
ATOM 577 N N . ASN A 1 80 ? -16.311 -7.380 -6.839 1.00 98.81 80 ASN A N 1
ATOM 578 C CA . ASN A 1 80 ? -17.372 -8.252 -7.330 1.00 98.81 80 ASN A CA 1
ATOM 579 C C . ASN A 1 80 ? -16.885 -9.699 -7.519 1.00 98.81 80 ASN A C 1
ATOM 581 O O . ASN A 1 80 ? -17.513 -10.639 -7.032 1.00 98.81 80 ASN A O 1
ATOM 585 N N . LEU A 1 81 ? -15.738 -9.887 -8.179 1.00 98.81 81 LEU A N 1
ATOM 586 C CA . LEU A 1 81 ? -15.163 -11.210 -8.420 1.00 98.81 81 LEU A CA 1
ATOM 587 C C . LEU A 1 81 ? -14.835 -11.928 -7.107 1.00 98.81 81 LEU A C 1
ATOM 589 O O . LEU A 1 81 ? -15.190 -13.098 -6.947 1.00 98.81 81 LEU A O 1
ATOM 593 N N . ALA A 1 82 ? -14.203 -11.239 -6.154 1.00 98.81 82 ALA A N 1
ATOM 594 C CA . ALA A 1 82 ? -13.877 -11.798 -4.846 1.00 98.81 82 ALA A CA 1
ATOM 595 C C . ALA A 1 82 ? -15.131 -12.237 -4.084 1.00 98.81 82 ALA A C 1
ATOM 597 O O . ALA A 1 82 ? -15.135 -13.310 -3.482 1.00 98.81 82 ALA A O 1
ATOM 598 N N . ALA A 1 83 ? -16.200 -11.435 -4.124 1.00 98.69 83 ALA A N 1
ATOM 599 C CA . ALA A 1 83 ? -17.448 -11.749 -3.440 1.00 98.69 83 ALA A CA 1
ATOM 600 C C . ALA A 1 83 ? -18.136 -12.982 -4.043 1.00 98.69 83 ALA A C 1
ATOM 602 O O . ALA A 1 83 ? -18.458 -13.922 -3.314 1.00 98.69 83 ALA A O 1
ATOM 603 N N . VAL A 1 84 ? -18.283 -13.033 -5.372 1.00 98.38 84 VAL A N 1
ATOM 604 C CA . VAL A 1 84 ? -18.919 -14.162 -6.081 1.00 98.38 84 VAL A CA 1
ATOM 605 C C . VAL A 1 84 ? -18.153 -15.468 -5.869 1.00 98.38 84 VAL A C 1
ATOM 607 O O . VAL A 1 84 ? -18.755 -16.527 -5.698 1.00 98.38 84 VAL A O 1
ATOM 610 N N . THR A 1 85 ? -16.823 -15.404 -5.852 1.00 98.19 85 THR A N 1
ATOM 611 C CA . THR A 1 85 ? -15.957 -16.581 -5.667 1.00 98.19 85 THR A CA 1
ATOM 612 C C . THR A 1 85 ? -15.697 -16.927 -4.202 1.00 98.19 85 THR A C 1
ATOM 614 O O . THR A 1 85 ? -15.100 -17.966 -3.920 1.00 98.19 85 THR A O 1
ATOM 617 N N . LYS A 1 86 ? -16.149 -16.081 -3.266 1.00 97.88 86 LYS A N 1
ATOM 618 C CA . LYS A 1 86 ? -15.782 -16.134 -1.844 1.00 97.88 86 LYS A CA 1
ATOM 619 C C . LYS A 1 86 ? -14.266 -16.246 -1.637 1.00 97.88 86 LYS A C 1
ATOM 621 O O . LYS A 1 86 ? -13.811 -16.991 -0.770 1.00 97.88 86 LYS A O 1
ATOM 626 N N . ALA A 1 87 ? -13.487 -15.529 -2.445 1.00 98.19 87 ALA A N 1
ATOM 627 C CA . ALA A 1 87 ? -12.035 -15.547 -2.345 1.00 98.19 87 ALA A CA 1
ATOM 628 C C . ALA A 1 87 ? -11.583 -15.041 -0.956 1.00 98.19 87 ALA A C 1
ATOM 630 O O . ALA A 1 87 ? -12.164 -14.068 -0.457 1.00 98.19 87 ALA A O 1
ATOM 631 N N . PRO A 1 88 ? -10.545 -15.642 -0.338 1.00 98.25 88 PRO A N 1
ATOM 632 C CA . PRO A 1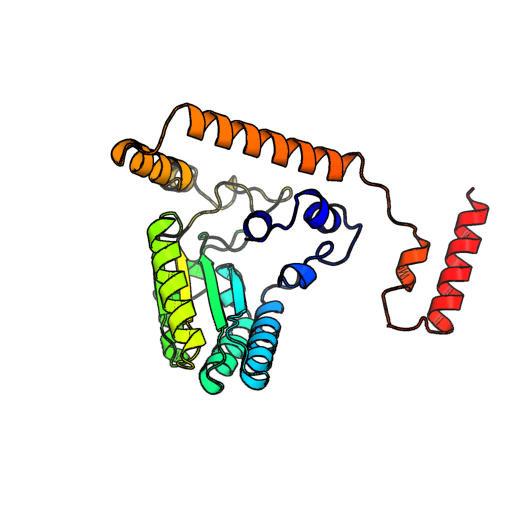 88 ? -9.999 -15.209 0.949 1.00 98.25 88 PRO A CA 1
ATOM 633 C C . PRO A 1 88 ? -9.180 -13.912 0.797 1.00 98.25 88 PRO A C 1
ATOM 635 O O . PRO A 1 88 ? -7.955 -13.894 0.927 1.00 98.25 88 PRO A O 1
ATOM 638 N N . CYS A 1 89 ? -9.865 -12.812 0.482 1.00 98.31 89 CYS A N 1
ATOM 639 C CA . CYS A 1 89 ? -9.269 -11.513 0.188 1.00 98.31 89 CYS A CA 1
ATOM 640 C C . CYS A 1 89 ? -9.814 -10.422 1.117 1.00 98.31 89 CYS A C 1
ATOM 642 O O . CYS A 1 89 ? -11.012 -10.343 1.367 1.00 98.31 89 CYS A O 1
ATOM 644 N N . VAL A 1 90 ? -8.949 -9.528 1.588 1.00 98.81 90 VAL A N 1
ATOM 645 C CA . VAL A 1 90 ? -9.347 -8.324 2.330 1.00 98.81 90 VAL A CA 1
ATOM 646 C C . 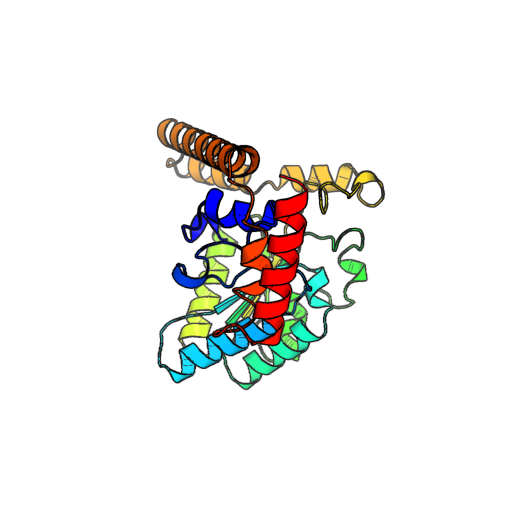VAL A 1 90 ? -8.934 -7.092 1.536 1.00 98.81 90 VAL A C 1
ATOM 648 O O . VAL A 1 90 ? -7.759 -6.920 1.210 1.00 98.81 90 VAL A O 1
ATOM 651 N N . PHE A 1 91 ? -9.891 -6.217 1.240 1.00 98.88 91 PHE A N 1
ATOM 652 C CA . PHE A 1 91 ? -9.630 -4.919 0.625 1.00 98.88 91 PHE A CA 1
ATOM 653 C C . PHE A 1 91 ? -9.471 -3.883 1.734 1.00 98.88 91 PHE A C 1
ATOM 655 O O . PHE A 1 91 ? -10.426 -3.591 2.448 1.00 98.88 91 PHE A O 1
ATOM 662 N N . TYR A 1 92 ? -8.265 -3.348 1.902 1.00 98.81 92 TYR A N 1
ATOM 663 C CA . TYR A 1 92 ? -7.931 -2.394 2.956 1.00 98.81 92 TYR A CA 1
ATOM 664 C C . TYR A 1 92 ? -7.710 -1.005 2.352 1.00 98.81 92 TYR A C 1
ATOM 666 O O . TYR A 1 92 ? -6.636 -0.691 1.832 1.00 98.81 92 TYR A O 1
ATOM 674 N N . VAL A 1 93 ? -8.739 -0.166 2.419 1.00 98.88 93 VAL A N 1
ATOM 675 C CA . VAL A 1 93 ? -8.718 1.205 1.915 1.00 98.88 93 VAL A CA 1
ATOM 676 C C . VAL A 1 93 ? -8.124 2.129 2.971 1.00 98.88 93 VAL A C 1
ATOM 678 O O . VAL A 1 93 ? -8.656 2.272 4.069 1.00 98.88 93 VAL A O 1
ATOM 681 N N . GLN A 1 94 ? -7.029 2.788 2.623 1.00 98.62 94 GLN A N 1
ATOM 682 C CA . GLN A 1 94 ? -6.399 3.848 3.396 1.00 98.62 94 GLN A CA 1
ATOM 683 C C . GLN A 1 94 ? -6.985 5.186 2.939 1.00 98.62 94 GLN A C 1
ATOM 685 O O . GLN A 1 94 ? -6.407 5.861 2.085 1.00 98.62 94 GLN A O 1
ATOM 690 N N . ASN A 1 95 ? -8.154 5.539 3.475 1.00 98.69 95 ASN A N 1
ATOM 691 C CA . ASN A 1 95 ? -8.838 6.781 3.135 1.00 98.69 95 ASN A CA 1
ATOM 692 C C . ASN A 1 95 ? -8.138 7.945 3.842 1.00 98.69 95 ASN A C 1
ATOM 694 O O . ASN A 1 95 ? -8.409 8.233 5.008 1.00 98.69 95 ASN A O 1
ATOM 698 N N . ASN A 1 96 ? -7.213 8.593 3.135 1.00 98.38 96 ASN A N 1
ATOM 699 C CA . ASN A 1 96 ? -6.414 9.696 3.669 1.00 98.38 96 ASN A CA 1
ATOM 700 C C . ASN A 1 96 ? -7.025 11.079 3.376 1.00 98.38 96 ASN A C 1
ATOM 702 O O . ASN A 1 96 ? -6.344 12.093 3.545 1.00 98.38 96 ASN A O 1
ATOM 706 N N . GLN A 1 97 ? -8.297 11.088 2.959 1.00 98.12 97 GLN A N 1
ATOM 707 C CA . GLN A 1 97 ? -9.126 12.226 2.557 1.00 98.12 97 GLN A CA 1
ATOM 708 C C . GLN A 1 97 ? -8.828 12.816 1.165 1.00 98.12 97 GLN A C 1
ATOM 710 O O . GLN A 1 97 ? -9.650 13.593 0.670 1.00 98.12 97 GLN A O 1
ATOM 715 N N . TRP A 1 98 ? -7.714 12.446 0.511 1.00 98.38 98 TRP A N 1
ATOM 71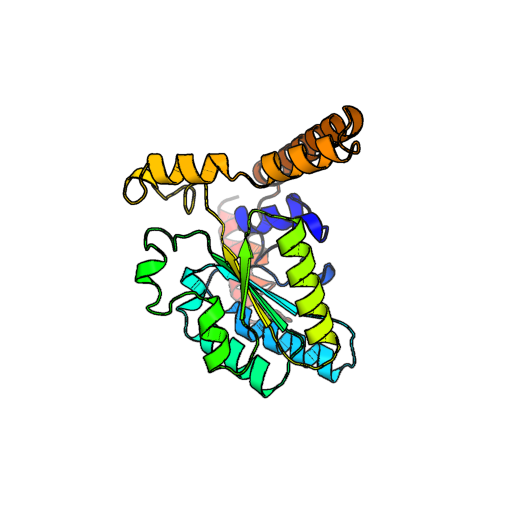6 C CA . TRP A 1 98 ? -7.238 13.120 -0.704 1.00 98.38 98 TRP A CA 1
ATOM 717 C C . TRP A 1 98 ? -6.570 12.202 -1.742 1.00 98.38 98 TRP A C 1
ATOM 719 O O . TRP A 1 98 ? -5.424 11.760 -1.587 1.00 98.38 98 TRP A O 1
ATOM 729 N N . ALA A 1 99 ? -7.179 12.115 -2.924 1.00 98.31 99 ALA A N 1
ATOM 730 C CA . ALA A 1 99 ? -6.553 11.571 -4.125 1.00 98.31 99 ALA A CA 1
ATOM 731 C C . ALA A 1 99 ? -5.780 12.677 -4.860 1.00 98.31 99 ALA A C 1
ATOM 733 O O . ALA A 1 99 ? -6.338 13.418 -5.671 1.00 98.31 99 ALA A O 1
ATOM 734 N N . ILE A 1 100 ? -4.486 12.810 -4.554 1.00 98.12 100 ILE A N 1
ATOM 735 C CA . ILE A 1 100 ? -3.655 13.963 -4.943 1.00 98.12 100 ILE A CA 1
ATOM 736 C C . ILE A 1 100 ? -4.261 15.255 -4.382 1.00 98.12 100 ILE A C 1
ATOM 738 O O . ILE A 1 100 ? -4.051 15.536 -3.204 1.00 98.12 100 ILE A O 1
ATOM 742 N N . SER A 1 101 ? -5.041 15.970 -5.196 1.00 98.00 101 SER A N 1
ATOM 743 C CA . SER A 1 101 ? -5.741 17.219 -4.887 1.00 98.00 101 SER A CA 1
ATOM 744 C C . SER A 1 101 ? -7.267 17.097 -4.950 1.00 98.00 101 SER A C 1
ATOM 746 O O . SER A 1 101 ? -7.976 18.074 -4.711 1.00 98.00 101 SER A O 1
ATOM 748 N N . VAL A 1 102 ? -7.798 15.914 -5.277 1.00 98.44 102 VAL A N 1
ATOM 749 C CA . VAL A 1 102 ? -9.241 15.661 -5.310 1.00 98.44 102 VAL A CA 1
ATOM 750 C C . VAL A 1 102 ? -9.685 15.161 -3.932 1.00 98.44 102 VAL A C 1
ATOM 752 O O . VAL A 1 102 ? -9.251 14.080 -3.527 1.00 98.44 102 VAL A O 1
ATOM 755 N N . PRO A 1 103 ? -10.544 15.902 -3.209 1.00 97.94 103 PRO A N 1
ATOM 756 C CA . PRO A 1 103 ? -11.029 15.473 -1.903 1.00 97.94 103 PRO A CA 1
ATOM 757 C C . PRO A 1 103 ? -11.983 14.283 -2.034 1.00 97.94 103 PRO A C 1
ATOM 759 O O . PRO A 1 103 ? -12.692 14.151 -3.037 1.00 97.94 103 PRO A O 1
ATOM 762 N N . VAL A 1 104 ? -12.066 13.456 -0.992 1.00 97.38 104 VAL A N 1
ATOM 763 C CA . VAL A 1 104 ? -12.869 12.220 -0.990 1.00 97.38 104 VAL A CA 1
ATOM 764 C C . VAL A 1 104 ? -14.348 12.444 -1.341 1.00 97.38 104 VAL A C 1
ATOM 766 O O . VAL A 1 104 ? -14.927 11.669 -2.097 1.00 97.38 104 VAL A O 1
ATOM 769 N N . HIS A 1 105 ? -14.950 13.563 -0.919 1.00 96.06 105 HIS A N 1
ATOM 770 C CA . HIS A 1 105 ? -16.347 13.890 -1.247 1.00 96.06 105 HIS A CA 1
ATOM 771 C C . HIS A 1 105 ? -16.589 14.168 -2.746 1.00 96.06 105 HIS A C 1
ATOM 773 O O . HIS A 1 105 ? -17.735 14.256 -3.180 1.00 96.06 105 HIS A O 1
ATOM 779 N N . ARG A 1 106 ? -15.524 14.324 -3.547 1.00 97.56 106 ARG A N 1
ATOM 780 C CA . ARG A 1 106 ? -15.573 14.408 -5.017 1.00 97.56 106 ARG A CA 1
ATOM 781 C C . ARG A 1 106 ? -15.186 13.099 -5.711 1.00 97.56 106 ARG A C 1
ATOM 783 O O . ARG A 1 106 ? -15.267 13.045 -6.933 1.00 97.56 106 ARG A O 1
ATOM 790 N N . GLN A 1 107 ? -14.770 12.073 -4.966 1.00 97.12 107 GLN A N 1
ATOM 791 C CA . GLN A 1 107 ? -14.441 10.748 -5.504 1.00 97.12 107 GLN A CA 1
ATOM 792 C C . GLN A 1 107 ? -15.675 9.855 -5.629 1.00 97.12 107 GLN A C 1
ATOM 794 O O . GLN A 1 107 ? -15.821 9.132 -6.609 1.00 97.12 107 GLN A O 1
ATOM 799 N N . HIS A 1 108 ? -16.595 9.918 -4.665 1.00 95.06 108 HIS A N 1
ATOM 800 C CA . HIS A 1 108 ? -17.817 9.118 -4.689 1.00 95.06 108 HIS A CA 1
ATOM 801 C C . HIS A 1 108 ? -18.993 9.839 -4.029 1.00 95.06 108 HIS A C 1
ATOM 803 O O . HIS A 1 108 ? -18.819 10.680 -3.153 1.00 95.06 108 HIS A O 1
ATOM 809 N N . ALA A 1 109 ? -20.209 9.445 -4.412 1.00 96.56 109 ALA A N 1
ATOM 810 C CA . ALA A 1 109 ? -21.450 9.939 -3.808 1.00 96.56 109 ALA A CA 1
ATOM 811 C C . ALA A 1 109 ? -21.945 9.083 -2.625 1.00 96.56 109 ALA A C 1
ATOM 813 O O . ALA A 1 109 ? -22.882 9.470 -1.931 1.00 96.56 109 ALA A O 1
ATOM 814 N N . ALA A 1 110 ? -21.354 7.901 -2.409 1.00 95.81 110 ALA A N 1
ATOM 815 C CA . ALA A 1 110 ? -21.717 7.029 -1.293 1.00 95.81 110 ALA A CA 1
ATOM 816 C C . ALA A 1 110 ? -21.420 7.709 0.060 1.00 95.81 110 ALA A C 1
ATOM 818 O O . ALA A 1 110 ? -20.455 8.470 0.139 1.00 95.81 110 ALA A O 1
ATOM 819 N N . PRO A 1 111 ? -22.185 7.410 1.130 1.00 96.19 111 PRO A N 1
ATOM 820 C CA . PRO A 1 111 ? -21.955 8.001 2.452 1.00 96.19 111 PRO A CA 1
ATOM 821 C C . PRO A 1 111 ? -20.592 7.624 3.053 1.00 96.19 111 PRO A C 1
ATOM 823 O O . PRO A 1 111 ? -20.065 8.356 3.882 1.00 96.19 111 PRO A O 1
ATOM 826 N N . SER A 1 112 ? -20.019 6.495 2.630 1.00 98.12 112 SER A N 1
ATOM 827 C CA . SER A 1 112 ? -18.642 6.089 2.906 1.00 98.12 112 SER A CA 1
ATOM 828 C C . SER A 1 112 ? -18.174 5.092 1.844 1.00 98.12 112 SER A C 1
ATOM 830 O O . SER A 1 112 ? -18.993 4.537 1.097 1.00 98.12 112 SER A O 1
ATOM 832 N N . ILE A 1 113 ? -16.869 4.835 1.766 1.00 98.56 113 ILE A N 1
ATOM 833 C CA . ILE A 1 113 ? -16.335 3.795 0.880 1.00 98.56 113 ILE A CA 1
ATOM 834 C C . ILE A 1 113 ? -16.793 2.419 1.376 1.00 98.56 113 ILE A C 1
ATOM 836 O O . ILE A 1 113 ? -17.232 1.599 0.568 1.00 98.56 113 ILE A O 1
ATOM 840 N N . ALA A 1 114 ? -16.781 2.183 2.691 1.00 98.62 114 ALA A N 1
ATOM 841 C CA . ALA A 1 114 ? -17.261 0.946 3.304 1.00 98.62 114 ALA A CA 1
ATOM 842 C C . ALA A 1 114 ? -18.721 0.636 2.930 1.00 98.62 114 ALA A C 1
ATOM 844 O O . ALA A 1 114 ? -19.049 -0.519 2.670 1.00 98.62 114 ALA A O 1
ATOM 845 N N . ALA A 1 115 ? -19.592 1.646 2.814 1.00 98.12 115 ALA A N 1
ATOM 846 C CA . ALA A 1 115 ? -20.994 1.450 2.434 1.00 98.12 115 ALA A CA 1
ATOM 847 C C . ALA A 1 115 ? -21.167 0.829 1.035 1.00 98.12 115 ALA A C 1
ATOM 849 O O . ALA A 1 115 ? -22.167 0.160 0.772 1.00 98.12 115 ALA A O 1
ATOM 850 N N . ARG A 1 116 ? -20.183 0.991 0.139 1.00 98.00 116 ARG A N 1
ATOM 851 C CA . ARG A 1 116 ? -20.206 0.390 -1.205 1.00 98.00 116 ARG A CA 1
ATOM 852 C C . ARG A 1 116 ? -20.098 -1.135 -1.168 1.00 98.00 116 ARG A C 1
ATOM 854 O O . ARG A 1 116 ? -20.539 -1.779 -2.114 1.00 98.00 116 ARG A O 1
ATOM 861 N N . ALA A 1 117 ? -19.571 -1.713 -0.083 1.00 98.56 117 ALA A N 1
ATOM 862 C CA . ALA A 1 117 ? -19.437 -3.161 0.095 1.00 98.56 117 ALA A CA 1
ATOM 863 C C . ALA A 1 117 ? -20.773 -3.906 -0.063 1.00 98.56 117 ALA A C 1
ATOM 865 O O . ALA A 1 117 ? -20.820 -4.981 -0.664 1.00 98.56 117 ALA A O 1
ATOM 866 N N . ALA A 1 118 ? -21.867 -3.289 0.402 1.00 98.25 118 ALA A N 1
ATOM 867 C CA . ALA A 1 118 ? -23.211 -3.851 0.314 1.00 98.25 118 ALA A CA 1
ATOM 868 C C . ALA A 1 118 ? -23.635 -4.144 -1.135 1.00 98.25 118 ALA A C 1
ATOM 870 O O . ALA A 1 118 ? -24.308 -5.142 -1.379 1.00 98.25 118 ALA A O 1
ATOM 871 N N . GLY A 1 119 ? -23.190 -3.331 -2.101 1.00 98.12 119 GLY A N 1
ATOM 872 C CA . GLY A 1 119 ? -23.469 -3.540 -3.525 1.00 98.12 119 GLY A CA 1
ATOM 873 C C . GLY A 1 119 ? -22.846 -4.814 -4.104 1.00 98.12 119 GLY A C 1
ATOM 874 O O . GLY A 1 119 ? -23.326 -5.311 -5.117 1.00 98.12 119 GLY A O 1
ATOM 875 N N . TYR A 1 120 ? -21.825 -5.368 -3.445 1.00 98.44 120 TYR A N 1
ATOM 876 C CA . TYR A 1 120 ? -21.172 -6.624 -3.825 1.00 98.44 120 TYR A CA 1
ATOM 877 C C . TYR A 1 120 ? -21.605 -7.810 -2.954 1.00 98.44 120 TYR A C 1
ATOM 879 O O . TYR A 1 120 ? -21.128 -8.923 -3.151 1.00 98.44 120 TYR A O 1
ATOM 887 N N . GLY A 1 121 ? -22.471 -7.590 -1.958 1.00 98.19 121 GLY A N 1
ATOM 888 C CA . GLY A 1 121 ? -22.858 -8.632 -1.006 1.00 98.19 121 GLY A CA 1
ATOM 889 C C . GLY A 1 121 ? -21.739 -9.047 -0.041 1.00 98.19 121 GLY A C 1
ATOM 890 O O . GLY A 1 121 ? -21.743 -10.181 0.433 1.00 98.19 121 GLY A O 1
ATOM 891 N N . MET A 1 122 ? -20.789 -8.151 0.260 1.00 98.50 122 MET A N 1
ATOM 892 C CA . MET A 1 122 ? -19.719 -8.378 1.243 1.00 98.50 122 MET A CA 1
ATOM 893 C C . MET A 1 122 ? -19.798 -7.370 2.406 1.00 98.50 122 MET A C 1
ATOM 895 O O . MET A 1 122 ? -20.342 -6.276 2.228 1.00 98.50 122 MET A O 1
ATOM 899 N N . PRO A 1 123 ? -19.268 -7.689 3.602 1.00 98.69 123 PRO A N 1
ATOM 900 C CA . PRO A 1 123 ? -19.199 -6.734 4.703 1.00 98.69 123 PRO A CA 1
ATOM 901 C C . PRO A 1 123 ? -18.274 -5.552 4.383 1.00 98.69 123 PRO A C 1
ATOM 903 O O . PRO A 1 123 ? -17.179 -5.718 3.840 1.00 98.69 123 PRO A O 1
ATOM 906 N N . GLY A 1 124 ? -18.726 -4.358 4.767 1.00 98.75 124 GLY A N 1
ATOM 907 C CA . GLY A 1 124 ? -17.956 -3.120 4.749 1.00 98.75 124 GLY A CA 1
ATOM 908 C C . GLY A 1 124 ? -17.803 -2.582 6.164 1.00 98.75 124 GLY A C 1
ATOM 909 O O . GLY A 1 124 ? -18.805 -2.367 6.843 1.00 98.75 124 GLY A O 1
ATOM 910 N N . ILE A 1 125 ? -16.570 -2.369 6.613 1.00 98.75 125 ILE A N 1
ATOM 911 C CA . ILE A 1 125 ? -16.258 -1.904 7.966 1.00 98.75 125 ILE A CA 1
ATOM 912 C C . ILE A 1 125 ? -15.490 -0.594 7.864 1.00 98.75 125 ILE A C 1
ATOM 914 O O . ILE A 1 125 ? -14.435 -0.540 7.241 1.00 98.75 125 ILE A O 1
ATOM 918 N N . MET A 1 126 ? -16.003 0.454 8.501 1.00 98.62 126 MET A N 1
ATOM 919 C CA . MET A 1 126 ? -15.261 1.696 8.691 1.00 98.62 126 MET A CA 1
ATOM 920 C C . MET A 1 126 ? -14.538 1.644 10.037 1.00 98.62 126 MET A C 1
ATOM 922 O O . MET A 1 126 ? -15.136 1.277 11.049 1.00 98.62 126 MET A O 1
ATOM 926 N N . VAL A 1 127 ? -13.260 2.008 10.053 1.00 98.75 127 VAL A N 1
ATOM 927 C CA . VAL A 1 127 ? -12.418 2.020 11.252 1.00 98.75 127 VAL A CA 1
ATOM 928 C C . VAL A 1 127 ? -11.645 3.331 11.339 1.00 98.75 127 VAL A C 1
ATOM 930 O O . VAL A 1 127 ? -11.278 3.927 10.326 1.00 98.75 127 VAL A O 1
ATOM 933 N N . ASP A 1 128 ? -11.383 3.779 12.563 1.00 98.69 128 ASP A N 1
ATOM 934 C CA . ASP A 1 128 ? -10.422 4.849 12.812 1.00 98.69 128 ASP A CA 1
ATOM 935 C C . ASP A 1 128 ? -9.016 4.352 12.445 1.00 98.69 128 ASP A C 1
ATOM 937 O O . ASP A 1 128 ? -8.421 3.532 13.147 1.00 98.69 128 ASP A O 1
ATOM 941 N N . GLY A 1 129 ? -8.495 4.838 11.319 1.00 98.56 129 GLY A N 1
ATOM 942 C CA . GLY A 1 129 ? -7.192 4.469 10.774 1.00 98.56 129 GLY A CA 1
ATOM 943 C C . GLY A 1 129 ? -6.010 4.927 11.628 1.00 98.56 129 GLY A C 1
ATOM 944 O O . GLY A 1 129 ? -4.900 4.428 11.437 1.00 98.56 129 GLY A O 1
ATOM 945 N N . ASN A 1 130 ? -6.237 5.834 12.582 1.00 98.56 130 ASN A N 1
ATOM 946 C CA . ASN A 1 130 ? -5.230 6.295 13.533 1.00 98.56 130 ASN A CA 1
ATOM 947 C C . ASN A 1 130 ? -5.318 5.559 14.884 1.00 98.56 130 ASN A C 1
ATOM 949 O O . ASN A 1 130 ? -4.501 5.800 15.775 1.00 98.56 130 ASN A O 1
ATOM 953 N N . ASP A 1 131 ? -6.262 4.628 15.045 1.00 98.62 131 ASP A N 1
ATOM 954 C CA . ASP A 1 131 ? -6.297 3.677 16.153 1.00 98.62 131 ASP A CA 1
ATOM 955 C C . ASP A 1 131 ? -5.723 2.324 15.708 1.00 98.62 131 ASP A C 1
ATOM 957 O O . ASP A 1 131 ? -6.388 1.498 15.077 1.00 98.62 131 ASP A O 1
ATOM 961 N N . VAL A 1 132 ? -4.459 2.077 16.061 1.00 97.50 132 VAL A N 1
ATOM 962 C CA . VAL A 1 132 ? -3.756 0.839 15.689 1.00 97.50 132 VAL A CA 1
ATOM 963 C C . VAL A 1 132 ? -4.406 -0.420 16.274 1.00 97.50 132 VAL A C 1
ATOM 965 O O . VAL A 1 132 ? -4.335 -1.481 15.653 1.00 97.50 132 VAL A O 1
ATOM 968 N N . LEU A 1 133 ? -5.054 -0.329 17.441 1.00 98.31 133 LEU A N 1
ATOM 969 C CA . LEU A 1 133 ? -5.711 -1.474 18.071 1.00 98.31 133 LEU A CA 1
ATOM 970 C C . LEU A 1 133 ? -7.032 -1.790 17.371 1.00 98.31 133 LEU A C 1
ATOM 972 O O . LEU A 1 133 ? -7.300 -2.960 17.097 1.00 98.31 133 LEU A O 1
ATOM 976 N N . ALA A 1 134 ? -7.812 -0.764 17.022 1.00 98.69 134 ALA A N 1
ATOM 977 C CA . ALA A 1 134 ? -9.032 -0.933 16.237 1.00 98.69 134 ALA A CA 1
ATOM 978 C C . ALA A 1 134 ? -8.718 -1.503 14.846 1.00 98.69 134 ALA A C 1
ATOM 980 O O . ALA A 1 134 ? -9.322 -2.495 14.438 1.00 98.69 134 ALA A O 1
ATOM 981 N N . CYS A 1 135 ? -7.715 -0.949 14.154 1.00 98.56 135 CYS A N 1
ATOM 982 C CA . CYS A 1 135 ? -7.251 -1.467 12.866 1.00 98.56 135 CYS A CA 1
ATOM 983 C C . CYS A 1 135 ? -6.814 -2.935 12.963 1.00 98.56 135 CYS A C 1
ATOM 985 O O . CYS A 1 135 ? -7.177 -3.746 12.112 1.00 98.56 135 CYS A O 1
ATOM 987 N N . HIS A 1 136 ? -6.058 -3.295 14.007 1.00 98.44 136 HIS A N 1
ATOM 988 C CA . HIS A 1 136 ? -5.636 -4.676 14.237 1.00 98.44 136 HIS A CA 1
ATOM 989 C C . HIS A 1 136 ? -6.830 -5.609 14.473 1.00 98.44 136 HIS A C 1
ATOM 991 O O . HIS A 1 136 ? -6.888 -6.676 13.868 1.00 98.44 136 HIS A O 1
ATOM 997 N N . ALA A 1 137 ? -7.780 -5.220 15.328 1.00 98.81 137 ALA A N 1
ATOM 998 C CA . ALA A 1 137 ? -8.958 -6.027 15.636 1.00 98.81 137 ALA A CA 1
ATOM 999 C C . ALA A 1 137 ? -9.824 -6.275 14.390 1.00 98.81 137 ALA A C 1
ATOM 1001 O O . ALA A 1 137 ? -10.113 -7.427 14.068 1.00 98.81 137 ALA A O 1
ATOM 1002 N N . VAL A 1 138 ? -10.145 -5.216 13.639 1.00 98.81 138 VAL A N 1
ATOM 1003 C CA . VAL A 1 138 ? -10.950 -5.304 12.410 1.00 98.81 138 VAL A CA 1
ATOM 1004 C C . VAL A 1 138 ? -10.246 -6.146 11.344 1.00 98.81 138 VAL A C 1
ATOM 1006 O O . VAL A 1 138 ? -10.868 -7.002 10.715 1.00 98.81 138 VAL A O 1
ATOM 1009 N N . MET A 1 139 ? -8.936 -5.960 11.158 1.00 98.50 139 MET A N 1
ATOM 1010 C CA . MET A 1 139 ? -8.161 -6.764 10.211 1.00 98.50 139 MET A CA 1
ATOM 1011 C C . MET A 1 139 ? -8.101 -8.241 10.625 1.00 98.50 139 MET A C 1
ATOM 1013 O O . MET A 1 139 ? -8.180 -9.121 9.767 1.00 98.50 139 MET A O 1
ATOM 1017 N N . ALA A 1 140 ? -7.960 -8.531 11.922 1.00 98.50 140 ALA A N 1
ATOM 1018 C CA . ALA A 1 140 ? -7.930 -9.897 12.435 1.00 98.50 140 ALA A CA 1
ATOM 1019 C C . ALA A 1 140 ? -9.267 -10.617 12.209 1.00 98.50 140 ALA A C 1
ATOM 1021 O O . ALA A 1 140 ? -9.264 -11.761 11.752 1.00 98.50 140 ALA A O 1
ATOM 1022 N N . GLU A 1 141 ? -10.389 -9.940 12.461 1.00 98.75 141 GLU A N 1
ATOM 1023 C CA . GLU A 1 141 ? -11.733 -10.462 12.203 1.00 98.75 141 GLU A CA 1
ATOM 1024 C C . GLU A 1 141 ? -11.971 -10.695 10.706 1.00 98.75 141 GLU A C 1
ATOM 1026 O O . GLU A 1 141 ? -12.361 -11.791 10.303 1.00 98.75 141 GLU A O 1
ATOM 1031 N N . ALA A 1 142 ? -11.644 -9.714 9.861 1.00 98.81 142 ALA A N 1
ATOM 1032 C CA . ALA A 1 142 ? -11.754 -9.847 8.410 1.00 98.81 142 ALA A CA 1
ATOM 1033 C C . ALA A 1 142 ? -10.900 -11.004 7.865 1.00 98.81 142 ALA A C 1
ATOM 1035 O O . ALA A 1 142 ? -11.355 -11.769 7.017 1.00 98.81 142 ALA A O 1
ATOM 1036 N N . ALA A 1 143 ? -9.677 -11.171 8.376 1.00 98.31 143 ALA A N 1
ATOM 1037 C CA . ALA A 1 143 ? -8.810 -12.276 7.991 1.00 98.31 143 ALA A CA 1
ATOM 1038 C C . ALA A 1 143 ? -9.336 -13.634 8.483 1.00 98.31 143 ALA A C 1
ATOM 1040 O O . ALA A 1 143 ? -9.207 -14.626 7.771 1.00 98.31 143 ALA A O 1
ATOM 1041 N N . ALA A 1 144 ? -9.925 -13.703 9.681 1.00 98.38 144 ALA A N 1
ATOM 1042 C CA . ALA A 1 144 ? -10.549 -14.925 10.186 1.00 98.38 144 ALA A CA 1
ATOM 1043 C C . ALA A 1 144 ? -11.759 -15.332 9.331 1.00 98.38 144 ALA A C 1
ATOM 1045 O O . ALA A 1 144 ? -11.848 -16.487 8.921 1.00 98.38 144 ALA A O 1
ATOM 1046 N N . ARG A 1 145 ? -12.621 -14.370 8.981 1.00 98.31 145 ARG A N 1
ATOM 1047 C CA . ARG A 1 145 ? -13.748 -14.559 8.058 1.00 98.31 145 ARG A CA 1
ATOM 1048 C C . ARG A 1 145 ? -13.289 -15.092 6.696 1.00 98.31 145 ARG A C 1
ATOM 1050 O O . ARG A 1 145 ? -13.838 -16.070 6.191 1.00 98.31 145 ARG A O 1
ATOM 1057 N N . ALA A 1 146 ? -12.258 -14.472 6.121 1.00 98.06 146 ALA A N 1
ATOM 1058 C CA . ALA A 1 146 ? -11.683 -14.886 4.846 1.00 98.06 146 ALA A CA 1
ATOM 1059 C C . ALA A 1 146 ? -11.152 -16.333 4.898 1.00 98.06 146 ALA A C 1
ATOM 1061 O O . ALA A 1 146 ? -11.502 -17.134 4.032 1.00 98.06 146 ALA A O 1
ATOM 1062 N N . ARG A 1 147 ? -10.387 -16.697 5.942 1.00 96.81 147 ARG A N 1
ATOM 1063 C CA . ARG A 1 147 ? -9.897 -18.076 6.163 1.00 96.81 147 ARG A CA 1
ATOM 1064 C C . ARG A 1 147 ? -11.022 -19.094 6.331 1.00 96.81 147 ARG A C 1
ATOM 1066 O O . ARG A 1 147 ? -10.916 -20.209 5.836 1.00 96.81 147 ARG A O 1
ATOM 1073 N N . ALA A 1 148 ? -12.118 -18.708 6.981 1.00 96.50 148 ALA A N 1
ATOM 1074 C CA . ALA A 1 148 ? -13.289 -19.563 7.166 1.00 96.50 148 ALA A CA 1
ATOM 1075 C C . ALA A 1 148 ? -14.095 -19.803 5.868 1.00 96.50 148 ALA A C 1
ATOM 1077 O O . ALA A 1 148 ? -15.107 -20.503 5.893 1.00 96.50 148 ALA A O 1
ATOM 1078 N N . GLY A 1 149 ? -13.676 -19.236 4.729 1.00 96.38 149 GLY A N 1
ATOM 1079 C CA . GLY A 1 149 ? -14.371 -19.384 3.447 1.00 96.38 149 GLY A CA 1
ATOM 1080 C C . GLY A 1 149 ? -15.654 -18.555 3.350 1.00 96.38 149 GLY A C 1
ATOM 1081 O O . GLY A 1 149 ? -16.504 -18.799 2.490 1.00 96.38 149 GLY A O 1
ATOM 1082 N N . GLU A 1 150 ? -15.812 -17.559 4.221 1.00 97.81 150 GLU A N 1
ATOM 1083 C CA . GLU A 1 150 ? -16.988 -16.689 4.263 1.00 97.81 150 GLU A CA 1
ATOM 1084 C C . GLU A 1 150 ? -16.884 -15.483 3.308 1.00 97.81 150 GLU A C 1
ATOM 1086 O O . GLU A 1 150 ? -17.762 -14.612 3.292 1.00 97.81 150 GLU A O 1
ATOM 1091 N N . GLY A 1 151 ? -15.837 -15.459 2.482 1.00 97.81 151 GLY A N 1
ATOM 1092 C CA . GLY A 1 151 ? -15.606 -14.463 1.443 1.00 97.81 151 GLY A CA 1
ATOM 1093 C C . GLY A 1 151 ? -14.875 -13.209 1.926 1.00 97.81 151 GLY A C 1
ATOM 1094 O O . GLY A 1 151 ? -14.326 -13.191 3.032 1.00 97.81 151 GLY A O 1
ATOM 1095 N N . PRO A 1 152 ? -14.829 -12.169 1.077 1.00 98.81 152 PRO A N 1
ATOM 1096 C CA . PRO A 1 152 ? -14.008 -10.996 1.320 1.00 98.81 152 PRO A CA 1
ATOM 1097 C C . PRO A 1 152 ? -14.640 -10.004 2.298 1.00 98.81 152 PRO A C 1
ATOM 1099 O O . PRO A 1 152 ? -15.835 -10.056 2.588 1.00 98.81 152 PRO A O 1
ATOM 1102 N N . THR A 1 153 ? -13.826 -9.044 2.735 1.00 98.94 153 THR A N 1
ATOM 1103 C CA . THR A 1 153 ? -14.255 -7.881 3.524 1.00 98.94 153 THR A CA 1
ATOM 1104 C C . THR A 1 153 ? -13.632 -6.610 2.954 1.00 98.94 153 THR A C 1
ATOM 1106 O O . THR A 1 153 ? -12.449 -6.602 2.599 1.00 98.94 153 THR A O 1
ATOM 1109 N N . LEU A 1 154 ? -14.407 -5.524 2.913 1.00 98.94 154 LEU A N 1
ATOM 1110 C CA . LEU A 1 154 ? -13.908 -4.172 2.670 1.00 98.94 154 LEU A CA 1
ATOM 1111 C C . LEU A 1 154 ? -13.709 -3.448 4.000 1.00 98.94 154 LEU A C 1
ATOM 1113 O O . LEU A 1 154 ? -14.657 -3.261 4.756 1.00 98.94 154 LEU A O 1
ATOM 1117 N N . ILE A 1 155 ? -12.485 -3.011 4.271 1.00 98.94 155 ILE A N 1
ATOM 1118 C CA . ILE A 1 155 ? -12.145 -2.170 5.416 1.00 98.94 155 ILE A CA 1
ATOM 1119 C C . ILE A 1 155 ? -11.809 -0.775 4.894 1.00 98.94 155 ILE A C 1
ATOM 1121 O O . ILE A 1 155 ? -10.920 -0.624 4.062 1.00 98.94 155 ILE A O 1
ATOM 1125 N N . GLU A 1 156 ? -12.488 0.245 5.402 1.00 98.88 156 GLU A N 1
ATOM 1126 C CA . GLU A 1 156 ? -12.161 1.653 5.198 1.00 98.88 156 GLU A CA 1
ATOM 1127 C C . GLU A 1 156 ? -11.518 2.212 6.468 1.00 98.88 156 GLU A C 1
ATOM 1129 O O . GLU A 1 156 ? -12.196 2.473 7.461 1.00 98.88 156 GLU A O 1
ATOM 1134 N N . ALA A 1 157 ? -10.202 2.397 6.438 1.00 98.81 157 ALA A N 1
ATOM 1135 C CA . ALA A 1 157 ? -9.451 3.035 7.508 1.00 98.81 157 ALA A CA 1
ATOM 1136 C C . ALA A 1 157 ? -9.364 4.543 7.251 1.00 98.81 157 ALA A C 1
ATOM 1138 O O . ALA A 1 157 ? -8.620 4.986 6.370 1.00 98.81 157 ALA A O 1
ATOM 1139 N N . ILE A 1 158 ? -10.119 5.323 8.026 1.00 98.69 158 ILE A N 1
ATOM 1140 C CA . ILE A 1 158 ? -10.125 6.786 7.947 1.00 98.69 158 ILE A CA 1
ATOM 1141 C C . ILE A 1 158 ? -8.851 7.318 8.603 1.00 98.69 158 ILE A C 1
ATOM 1143 O O . ILE A 1 158 ? -8.639 7.151 9.800 1.00 98.69 158 ILE A O 1
ATOM 1147 N N . THR A 1 159 ? -7.992 7.954 7.821 1.00 98.62 159 THR A N 1
ATOM 1148 C CA . THR A 1 159 ? -6.710 8.509 8.264 1.00 98.62 159 THR A CA 1
ATOM 1149 C C . THR A 1 159 ? -6.420 9.802 7.499 1.00 98.62 159 THR A C 1
ATOM 1151 O O . THR A 1 159 ? -7.302 10.347 6.833 1.00 98.62 159 THR A O 1
ATOM 1154 N N . TYR A 1 160 ? -5.189 10.309 7.575 1.00 98.38 160 TYR A N 1
ATOM 1155 C CA . TYR A 1 160 ? -4.806 11.547 6.914 1.00 98.38 160 TYR A CA 1
ATOM 1156 C C . TYR A 1 160 ? -3.356 11.564 6.444 1.00 98.38 160 TYR A C 1
ATOM 1158 O O . TYR A 1 160 ? -2.438 11.108 7.131 1.00 98.38 160 TYR A O 1
ATOM 1166 N N . ARG A 1 161 ? -3.131 12.122 5.250 1.00 97.81 161 ARG A N 1
ATOM 1167 C CA . ARG A 1 161 ? -1.791 12.294 4.679 1.00 97.81 161 ARG A CA 1
ATOM 1168 C C . ARG A 1 161 ? -1.202 13.619 5.162 1.00 97.81 161 ARG A C 1
ATOM 1170 O O . ARG A 1 161 ? -1.380 14.639 4.507 1.00 97.81 161 ARG A O 1
ATOM 1177 N N . MET A 1 162 ? -0.457 13.601 6.269 1.00 97.06 162 MET A N 1
ATOM 1178 C CA . MET A 1 162 ? 0.162 14.818 6.834 1.00 97.06 162 MET A CA 1
ATOM 1179 C C . MET A 1 162 ? 1.099 15.543 5.848 1.00 97.06 162 MET A C 1
ATOM 1181 O O . MET A 1 162 ? 1.167 16.766 5.842 1.00 97.06 162 MET A O 1
ATOM 1185 N N . GLY A 1 163 ? 1.818 14.792 5.007 1.00 96.44 163 GLY A N 1
ATOM 1186 C CA . GLY A 1 163 ? 2.716 15.335 3.983 1.00 96.44 163 GLY A CA 1
ATOM 1187 C C . GLY A 1 163 ? 2.037 15.635 2.635 1.00 96.44 163 GLY A C 1
ATOM 1188 O O . GLY A 1 163 ? 0.824 15.453 2.471 1.00 96.44 163 GLY A O 1
ATOM 1189 N N . PRO A 1 164 ? 2.807 16.076 1.626 1.00 97.12 164 PRO A N 1
ATOM 1190 C CA . PRO A 1 164 ? 2.318 16.197 0.252 1.00 97.12 164 PRO A CA 1
ATOM 1191 C C . PRO A 1 164 ? 2.006 14.831 -0.372 1.00 97.12 164 PRO A C 1
ATOM 1193 O O . PRO A 1 164 ? 2.350 13.789 0.187 1.00 97.12 164 PRO A O 1
ATOM 1196 N N . HIS A 1 165 ? 1.322 14.823 -1.521 1.00 97.12 165 HIS A N 1
ATOM 1197 C CA . HIS A 1 165 ? 1.083 13.592 -2.285 1.00 97.12 165 HIS A CA 1
ATOM 1198 C C . HIS A 1 165 ? 2.401 12.932 -2.710 1.00 97.12 165 HIS A C 1
ATOM 1200 O O . HIS A 1 165 ? 2.583 11.730 -2.537 1.00 97.12 165 HIS A O 1
ATOM 1206 N N . THR A 1 166 ? 3.319 13.743 -3.231 1.00 95.56 166 THR A N 1
ATOM 1207 C CA . THR A 1 166 ? 4.690 13.387 -3.614 1.00 95.56 166 THR A CA 1
ATOM 1208 C C . THR A 1 166 ? 5.587 14.608 -3.404 1.00 95.56 166 THR A C 1
ATOM 1210 O O . THR A 1 166 ? 5.104 15.681 -3.052 1.00 95.56 166 THR A O 1
ATOM 1213 N N . THR A 1 167 ? 6.889 14.486 -3.651 1.00 93.38 167 THR A N 1
ATOM 1214 C CA . THR A 1 167 ? 7.825 15.623 -3.603 1.00 93.38 167 THR A CA 1
ATOM 1215 C C . THR A 1 167 ? 7.546 16.703 -4.655 1.00 93.38 167 THR A C 1
ATOM 1217 O O . THR A 1 167 ? 8.043 17.815 -4.512 1.00 93.38 167 THR A O 1
ATOM 1220 N N . SER A 1 168 ? 6.755 16.401 -5.689 1.00 93.69 168 SER A N 1
ATOM 1221 C CA . SER A 1 168 ? 6.368 17.342 -6.750 1.00 93.69 168 SER A CA 1
ATOM 1222 C C . SER A 1 168 ? 5.008 18.015 -6.514 1.00 93.69 168 SER A C 1
ATOM 1224 O O . SER A 1 168 ? 4.540 18.752 -7.378 1.00 93.69 168 SER A O 1
ATOM 1226 N N . ASP A 1 169 ? 4.355 17.744 -5.382 1.00 96.31 169 ASP A N 1
ATOM 1227 C CA . ASP A 1 169 ? 3.025 18.254 -5.042 1.00 96.31 169 ASP A CA 1
ATOM 1228 C C . ASP A 1 169 ? 3.081 19.373 -3.990 1.00 96.31 169 ASP A C 1
ATOM 1230 O O . ASP A 1 169 ? 3.915 19.349 -3.085 1.00 96.31 169 ASP A O 1
ATOM 1234 N N . ASP A 1 170 ? 2.145 20.322 -4.083 1.00 97.00 170 ASP A N 1
ATOM 1235 C CA . ASP A 1 170 ? 1.978 21.423 -3.130 1.00 97.00 170 ASP A CA 1
ATOM 1236 C C . ASP A 1 170 ? 0.588 21.359 -2.457 1.00 97.00 170 ASP A C 1
ATOM 1238 O O . ASP A 1 170 ? -0.410 21.778 -3.056 1.00 97.00 170 ASP A O 1
ATOM 1242 N N . PRO A 1 171 ? 0.517 20.876 -1.199 1.00 95.75 171 PRO A N 1
ATOM 1243 C CA . PRO A 1 171 ? -0.707 20.785 -0.405 1.00 95.75 171 PRO A CA 1
ATOM 1244 C C . PRO A 1 171 ? -1.469 22.093 -0.257 1.00 95.75 171 PRO A C 1
ATOM 1246 O O . PRO A 1 171 ? -2.698 22.082 -0.193 1.00 95.75 171 PRO A O 1
ATOM 1249 N N . SER A 1 172 ? -0.736 23.204 -0.135 1.00 95.81 172 SER A N 1
ATOM 1250 C CA . SER A 1 172 ? -1.287 24.492 0.302 1.00 95.81 172 SER A CA 1
ATOM 1251 C C . SER A 1 172 ? -2.291 25.062 -0.699 1.00 95.81 172 SER A C 1
ATOM 1253 O O . SER A 1 172 ? -3.092 25.933 -0.376 1.00 95.81 172 SER A O 1
ATOM 1255 N N . ARG A 1 173 ? -2.285 24.520 -1.920 1.00 97.00 173 ARG A N 1
ATOM 1256 C CA . ARG A 1 173 ? -3.186 24.885 -3.011 1.00 97.00 173 ARG A CA 1
ATOM 1257 C C . ARG A 1 173 ? -4.592 24.315 -2.867 1.00 97.00 173 ARG A C 1
ATOM 1259 O O . ARG A 1 173 ? -5.490 24.787 -3.560 1.00 97.00 173 ARG A O 1
ATOM 1266 N N . TYR A 1 174 ? -4.775 23.271 -2.062 1.00 96.62 174 TYR A N 1
ATOM 1267 C CA . TYR A 1 174 ? -6.047 22.547 -1.991 1.00 96.62 174 TYR A CA 1
ATOM 1268 C C . TYR A 1 174 ? -6.429 22.066 -0.584 1.00 96.62 174 TYR A C 1
ATOM 1270 O O . TYR A 1 174 ? -7.551 21.600 -0.418 1.00 96.62 174 TYR A O 1
ATOM 1278 N N . ARG A 1 175 ? -5.556 22.210 0.422 1.00 95.62 175 ARG A N 1
ATOM 1279 C CA . ARG A 1 175 ? -5.825 21.873 1.832 1.00 95.62 175 ARG A CA 1
ATOM 1280 C C . ARG A 1 175 ? -5.626 23.080 2.726 1.00 95.62 175 ARG A C 1
ATOM 1282 O O . ARG A 1 175 ? -4.678 23.840 2.525 1.00 95.62 175 ARG A O 1
ATOM 1289 N N . SER A 1 176 ? -6.490 23.233 3.724 1.00 96.81 176 SER A N 1
ATOM 1290 C CA . SER A 1 176 ? -6.336 24.295 4.714 1.00 96.81 176 SER A CA 1
ATOM 1291 C C . SER A 1 176 ? -5.356 23.885 5.817 1.00 96.81 176 SER A C 1
ATOM 1293 O O . SER A 1 176 ? -5.158 22.699 6.092 1.00 96.81 176 SER A O 1
ATOM 1295 N N . ALA A 1 177 ? -4.720 24.869 6.454 1.00 96.56 177 ALA A N 1
ATOM 1296 C CA . ALA A 1 177 ? -3.834 24.606 7.586 1.00 96.56 177 ALA A CA 1
ATOM 1297 C C . ALA A 1 177 ? -4.625 24.096 8.801 1.00 96.56 177 ALA A C 1
ATOM 1299 O O . ALA A 1 177 ? -4.136 23.248 9.542 1.00 96.56 177 ALA A O 1
ATOM 1300 N N . GLU A 1 178 ? -5.864 24.565 8.967 1.00 97.50 178 GLU A N 1
ATOM 1301 C CA . GLU A 1 178 ? -6.769 24.150 10.038 1.00 97.50 178 GLU A CA 1
ATOM 1302 C C . GLU A 1 178 ? -7.113 22.658 9.945 1.00 97.50 178 GLU A C 1
ATOM 1304 O O . GLU A 1 178 ? -7.086 21.963 10.957 1.00 97.50 178 GLU A O 1
ATOM 1309 N N . GLU A 1 179 ? -7.374 22.147 8.735 1.00 96.69 179 GLU A N 1
ATOM 1310 C CA . GLU A 1 179 ? -7.623 20.718 8.503 1.00 96.69 179 GLU A CA 1
ATOM 1311 C C . GLU A 1 179 ? -6.398 19.879 8.894 1.00 96.69 179 GLU A C 1
ATOM 1313 O O . GLU A 1 179 ? -6.521 18.846 9.551 1.00 96.69 179 GLU A O 1
ATOM 1318 N N . VAL A 1 180 ? -5.195 20.330 8.521 1.00 97.12 180 VAL A N 1
ATOM 1319 C CA . VAL A 1 180 ? -3.947 19.635 8.870 1.00 97.12 180 VAL A CA 1
ATOM 1320 C C . VAL A 1 180 ? -3.725 19.623 10.384 1.00 97.12 180 VAL A C 1
ATOM 1322 O O . VAL A 1 180 ? -3.345 18.584 10.922 1.00 97.12 180 VAL A O 1
ATOM 1325 N N . GLU A 1 181 ? -3.987 20.732 11.076 1.00 97.62 181 GLU A N 1
ATOM 1326 C CA . GLU A 1 181 ? -3.843 20.832 12.533 1.00 97.62 181 GLU A CA 1
ATOM 1327 C C . GLU A 1 181 ? -4.844 19.930 13.273 1.00 97.62 181 GLU A C 1
ATOM 1329 O O . GLU A 1 181 ? -4.475 19.231 14.220 1.00 97.62 181 GLU A O 1
ATOM 1334 N N . GLU A 1 182 ? -6.096 19.858 12.802 1.00 97.31 182 GLU A N 1
ATOM 1335 C CA . GLU A 1 182 ? -7.102 18.936 13.346 1.00 97.31 182 GLU A CA 1
ATOM 1336 C C . GLU A 1 182 ? -6.619 17.479 13.278 1.00 97.31 182 GLU A C 1
ATOM 1338 O O . GLU A 1 182 ? -6.769 16.714 14.237 1.00 97.31 182 GLU A O 1
ATOM 1343 N N . TRP A 1 183 ? -6.005 17.089 12.160 1.00 97.75 183 TRP A N 1
ATOM 1344 C CA . TRP A 1 183 ? -5.458 15.746 11.983 1.00 97.75 183 TRP A CA 1
ATOM 1345 C C . TRP A 1 183 ? -4.144 15.513 12.729 1.00 97.75 183 TRP A C 1
ATOM 1347 O O . TRP A 1 183 ? -3.922 14.396 13.204 1.00 97.75 183 TRP A O 1
ATOM 1357 N N . ALA A 1 184 ? -3.309 16.539 12.907 1.00 97.62 184 ALA A N 1
ATOM 1358 C CA . ALA A 1 184 ? -2.106 16.464 13.735 1.00 97.62 184 ALA A CA 1
ATOM 1359 C C . ALA A 1 184 ? -2.453 16.103 15.188 1.00 97.62 184 ALA A C 1
ATOM 1361 O O . ALA A 1 184 ? -1.805 15.244 15.791 1.00 97.62 184 ALA A O 1
ATOM 1362 N N . ALA A 1 185 ? -3.539 16.669 15.724 1.00 96.94 185 ALA A N 1
ATOM 1363 C CA . ALA A 1 185 ? -4.055 16.334 17.053 1.00 96.94 185 ALA A CA 1
ATOM 1364 C C . ALA A 1 185 ? -4.562 14.879 17.176 1.00 96.94 185 ALA A C 1
ATOM 1366 O O . ALA A 1 185 ? -4.775 14.386 18.285 1.00 96.94 185 ALA A O 1
ATOM 1367 N N . ARG A 1 186 ? -4.742 14.174 16.050 1.00 97.12 186 ARG A N 1
ATOM 1368 C CA . ARG A 1 186 ? -5.182 12.771 15.965 1.00 97.12 186 ARG A CA 1
ATOM 1369 C C . ARG A 1 186 ? -4.048 11.811 15.598 1.00 97.12 186 ARG A C 1
ATOM 1371 O O . ARG A 1 186 ? -4.328 10.705 15.136 1.00 97.12 186 ARG A O 1
ATOM 1378 N N . ASP A 1 187 ? -2.788 12.210 15.774 1.00 97.81 187 ASP A N 1
ATOM 1379 C CA . ASP A 1 187 ? -1.627 11.385 15.433 1.00 97.81 187 ASP A CA 1
ATOM 1380 C C . ASP A 1 187 ? -1.667 9.994 16.098 1.00 97.81 187 ASP A C 1
ATOM 1382 O O . ASP A 1 187 ? -1.770 9.847 17.322 1.00 97.81 187 ASP A O 1
ATOM 1386 N N . ALA A 1 188 ? -1.543 8.957 15.268 1.00 97.50 188 ALA A N 1
ATOM 1387 C CA . ALA A 1 188 ? -1.638 7.563 15.688 1.00 97.50 188 ALA A CA 1
ATOM 1388 C C . ALA A 1 188 ? -0.499 7.156 16.638 1.00 97.50 188 ALA A C 1
ATOM 1390 O O . ALA A 1 188 ? -0.704 6.356 17.557 1.00 97.50 188 ALA A O 1
ATOM 1391 N N . ILE A 1 189 ? 0.705 7.707 16.436 1.00 96.75 189 ILE A N 1
ATOM 1392 C CA . ILE A 1 189 ? 1.878 7.396 17.263 1.00 96.75 189 ILE A CA 1
ATOM 1393 C C . ILE A 1 189 ? 1.679 7.964 18.665 1.00 96.75 189 ILE A C 1
ATOM 1395 O O . ILE A 1 189 ? 1.811 7.231 19.647 1.00 96.75 189 ILE A O 1
ATOM 1399 N N . SER A 1 190 ? 1.321 9.243 18.758 1.00 96.75 190 SER A N 1
ATOM 1400 C CA . SER A 1 190 ? 1.077 9.937 20.022 1.00 96.75 190 SER A CA 1
ATOM 1401 C C . SER A 1 190 ? -0.064 9.283 20.799 1.00 96.75 190 SER A C 1
ATOM 1403 O O . SER A 1 190 ? 0.099 8.953 21.975 1.00 96.75 190 SER A O 1
ATOM 1405 N N . ARG A 1 191 ? -1.180 8.975 20.124 1.00 97.62 191 ARG A N 1
ATOM 1406 C CA . ARG A 1 191 ? -2.316 8.254 20.716 1.00 97.62 191 ARG A CA 1
ATOM 1407 C C . ARG A 1 191 ? -1.900 6.909 21.306 1.00 97.62 191 ARG A C 1
ATOM 1409 O O . ARG A 1 191 ? -2.221 6.614 22.459 1.00 97.62 191 ARG A O 1
ATOM 1416 N N . TYR A 1 192 ? -1.191 6.085 20.533 1.00 97.62 192 TYR A N 1
ATOM 1417 C CA . TYR A 1 192 ? -0.799 4.757 20.997 1.00 97.62 192 TYR A CA 1
ATOM 1418 C C . TYR A 1 192 ? 0.256 4.822 22.104 1.00 97.62 192 TYR A C 1
ATOM 1420 O O . TYR A 1 192 ? 0.178 4.058 23.063 1.00 97.62 192 TYR A O 1
ATOM 1428 N N . ARG A 1 193 ? 1.187 5.781 22.043 1.00 97.19 193 ARG A N 1
ATOM 1429 C CA . ARG A 1 193 ? 2.137 6.051 23.130 1.00 97.19 193 ARG A CA 1
ATOM 1430 C C . ARG A 1 193 ? 1.409 6.350 24.440 1.00 97.19 193 ARG A C 1
ATOM 1432 O O . ARG A 1 193 ? 1.677 5.674 25.428 1.00 97.19 193 ARG A O 1
ATOM 1439 N N . THR A 1 194 ? 0.450 7.278 24.445 1.00 97.12 194 THR A N 1
ATOM 1440 C CA . THR A 1 194 ? -0.335 7.604 25.649 1.00 97.12 194 THR A CA 1
ATOM 1441 C C . THR A 1 194 ? -1.077 6.385 26.199 1.00 97.12 194 THR A C 1
ATOM 1443 O O . THR A 1 194 ? -1.142 6.194 27.413 1.00 97.12 194 THR A O 1
ATOM 1446 N N . TYR A 1 195 ? -1.620 5.529 25.329 1.00 97.94 195 TYR A N 1
ATOM 1447 C CA . TYR A 1 195 ? -2.212 4.261 25.756 1.00 97.94 195 TYR A CA 1
ATOM 1448 C C . TYR A 1 195 ? -1.180 3.348 26.444 1.00 97.94 195 TYR A C 1
ATOM 1450 O O . TYR A 1 195 ? -1.440 2.849 27.539 1.00 97.94 195 TYR A O 1
ATOM 1458 N N . LEU A 1 196 ? -0.000 3.163 25.845 1.00 97.88 196 LEU A N 1
ATOM 1459 C CA . LEU A 1 196 ? 1.072 2.326 26.394 1.00 97.88 196 LEU A CA 1
ATOM 1460 C C . LEU A 1 196 ? 1.626 2.871 27.724 1.00 97.88 196 LEU A C 1
ATOM 1462 O O . LEU A 1 196 ? 1.970 2.087 28.608 1.00 97.88 196 LEU A O 1
ATOM 1466 N N . GLU A 1 197 ? 1.693 4.193 27.888 1.00 97.62 197 GLU A N 1
ATOM 1467 C CA . GLU A 1 197 ? 2.063 4.855 29.148 1.00 97.62 197 GLU A CA 1
ATOM 1468 C C . GLU A 1 197 ? 1.034 4.561 30.242 1.00 97.62 197 GLU A C 1
ATOM 1470 O O . GLU A 1 197 ? 1.395 4.101 31.324 1.00 97.62 197 GLU A O 1
ATOM 1475 N N . ARG A 1 198 ? -0.260 4.730 29.943 1.00 97.69 198 ARG A N 1
ATOM 1476 C CA . ARG A 1 198 ? -1.352 4.415 30.883 1.00 97.69 198 ARG A CA 1
ATOM 1477 C C . ARG A 1 198 ? -1.410 2.933 31.246 1.00 97.69 198 ARG A C 1
ATOM 1479 O O . ARG A 1 198 ? -1.756 2.600 32.373 1.00 97.69 198 ARG A O 1
ATOM 1486 N N . ALA A 1 199 ? -1.059 2.055 30.311 1.00 97.56 199 ALA A N 1
ATOM 1487 C CA . ALA A 1 199 ? -0.962 0.617 30.543 1.00 97.56 199 ALA A CA 1
ATOM 1488 C C . ALA A 1 199 ? 0.325 0.200 31.288 1.00 97.56 199 ALA A C 1
ATOM 1490 O O . ALA A 1 199 ? 0.505 -0.984 31.565 1.00 97.56 199 ALA A O 1
ATOM 1491 N N . GLY A 1 200 ? 1.232 1.136 31.600 1.00 97.56 200 GLY A N 1
ATOM 1492 C CA . GLY A 1 200 ? 2.480 0.862 32.322 1.00 97.56 200 GLY A CA 1
ATOM 1493 C C . GLY A 1 200 ? 3.531 0.094 31.514 1.00 97.56 200 GLY A C 1
ATOM 1494 O O . GLY A 1 200 ? 4.482 -0.432 32.087 1.00 97.56 200 GLY A O 1
ATOM 1495 N N . VAL A 1 201 ? 3.372 0.005 30.190 1.00 97.25 201 VAL A N 1
ATOM 1496 C CA . VAL A 1 201 ? 4.279 -0.744 29.298 1.00 97.25 201 VAL A CA 1
ATOM 1497 C C . VAL A 1 201 ? 5.235 0.165 28.524 1.00 97.25 201 VAL A C 1
ATOM 1499 O O . VAL A 1 201 ? 6.279 -0.297 28.055 1.00 97.25 201 VAL A O 1
ATOM 1502 N N . TRP A 1 202 ? 4.917 1.458 28.397 1.00 97.31 202 TRP A N 1
ATOM 1503 C CA . TRP A 1 202 ? 5.855 2.441 27.862 1.00 97.31 202 TRP A CA 1
ATOM 1504 C C . TRP A 1 202 ? 6.898 2.790 28.924 1.00 97.31 202 TRP A C 1
ATOM 1506 O O . TRP A 1 202 ? 6.598 3.409 29.940 1.00 97.31 202 TRP A O 1
ATOM 1516 N N . THR A 1 203 ? 8.135 2.367 28.685 1.00 96.56 203 THR A N 1
ATOM 1517 C CA . THR A 1 203 ? 9.283 2.629 29.560 1.00 96.56 203 THR A CA 1
ATOM 1518 C C . THR A 1 203 ? 10.356 3.371 28.781 1.00 96.56 203 THR A C 1
ATOM 1520 O O . THR A 1 203 ? 10.400 3.292 27.551 1.00 96.56 203 THR A O 1
ATOM 1523 N N . GLU A 1 204 ? 11.289 4.007 29.489 1.00 96.56 204 GLU A N 1
ATOM 1524 C CA . GLU A 1 204 ? 12.447 4.660 28.869 1.00 96.56 204 GLU A CA 1
ATOM 1525 C C . GLU A 1 204 ? 13.210 3.704 27.932 1.00 96.56 204 GLU A C 1
ATOM 1527 O O . GLU A 1 204 ? 13.575 4.059 26.813 1.00 96.56 204 GLU A O 1
ATOM 1532 N N . ARG A 1 205 ? 13.358 2.434 28.332 1.00 96.88 205 ARG A N 1
ATOM 1533 C CA . ARG A 1 205 ? 13.982 1.396 27.500 1.00 96.88 205 ARG A CA 1
ATOM 1534 C C . ARG A 1 205 ? 13.233 1.166 26.183 1.00 96.88 205 ARG A C 1
ATOM 1536 O O . ARG A 1 205 ? 13.865 0.936 25.150 1.00 96.88 205 ARG A O 1
ATOM 1543 N N . VAL A 1 206 ? 11.898 1.169 26.205 1.00 96.56 206 VAL A N 1
ATOM 1544 C CA . VAL A 1 206 ? 11.077 0.998 24.994 1.00 96.56 206 VAL A CA 1
ATOM 1545 C C . VAL A 1 206 ? 11.220 2.211 24.081 1.00 96.56 206 VAL A C 1
ATOM 1547 O O . VAL A 1 206 ? 11.421 2.029 22.879 1.00 96.56 206 VAL A O 1
ATOM 1550 N N . GLU A 1 207 ? 11.191 3.417 24.645 1.00 96.44 207 GLU A N 1
ATOM 1551 C CA . GLU A 1 207 ? 11.378 4.669 23.912 1.00 96.44 207 GLU A CA 1
ATOM 1552 C C . GLU A 1 207 ? 12.745 4.724 23.224 1.00 96.44 207 GLU A C 1
ATOM 1554 O O . GLU A 1 207 ? 12.818 4.893 22.004 1.00 96.44 207 GLU A O 1
ATOM 1559 N N . GLN A 1 208 ? 13.824 4.457 23.965 1.00 97.94 208 GLN A N 1
ATOM 1560 C CA . GLN A 1 208 ? 15.182 4.392 23.421 1.00 97.94 208 GLN A CA 1
ATOM 1561 C C . GLN A 1 208 ? 15.294 3.343 22.306 1.00 97.94 208 GLN A C 1
ATOM 1563 O O . GLN A 1 208 ? 15.885 3.607 21.257 1.00 97.94 208 GLN A O 1
ATOM 1568 N N . ARG A 1 209 ? 14.682 2.162 22.476 1.00 97.38 209 ARG A N 1
ATOM 1569 C CA . ARG A 1 209 ? 14.682 1.109 21.447 1.00 97.38 209 ARG A CA 1
ATOM 1570 C C . ARG A 1 209 ? 13.933 1.537 20.184 1.00 97.38 209 ARG A C 1
ATOM 1572 O O . ARG A 1 209 ? 14.400 1.252 19.079 1.00 97.38 209 ARG A O 1
ATOM 1579 N N . ALA A 1 210 ? 12.779 2.186 20.326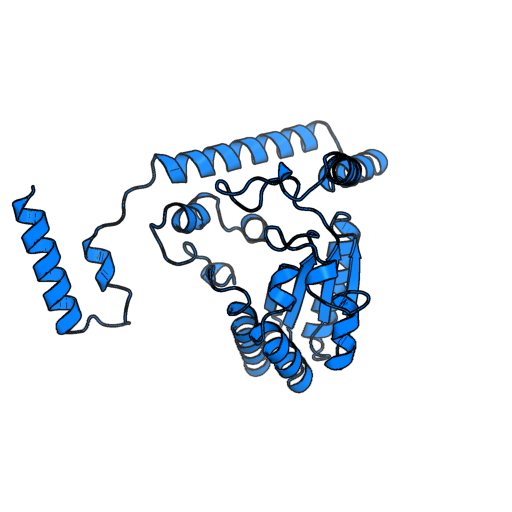 1.00 95.94 210 ALA A N 1
ATOM 1580 C CA . ALA A 1 210 ? 11.997 2.684 19.198 1.00 95.94 210 ALA A CA 1
ATOM 1581 C C . ALA A 1 210 ? 12.760 3.779 18.438 1.00 95.94 210 ALA A C 1
ATOM 1583 O O . ALA A 1 210 ? 12.886 3.698 17.213 1.00 95.94 210 ALA A O 1
ATOM 1584 N N . ALA A 1 211 ? 13.346 4.737 19.162 1.00 97.19 211 ALA A N 1
ATOM 1585 C CA . ALA A 1 211 ? 14.161 5.807 18.597 1.00 97.19 211 ALA A CA 1
ATOM 1586 C C . ALA A 1 211 ? 15.396 5.260 17.864 1.00 97.19 211 ALA A C 1
ATOM 1588 O O . ALA A 1 211 ? 15.623 5.607 16.704 1.00 97.19 211 ALA A O 1
ATOM 1589 N N . ALA A 1 212 ? 16.144 4.343 18.488 1.00 98.25 212 ALA A N 1
ATOM 1590 C CA . ALA A 1 212 ? 17.320 3.719 17.886 1.00 98.25 212 ALA A CA 1
ATOM 1591 C C . ALA A 1 212 ? 16.966 2.924 16.621 1.00 98.25 212 ALA A C 1
ATOM 1593 O O . ALA A 1 212 ? 17.634 3.061 15.595 1.00 98.25 212 ALA A O 1
ATOM 1594 N N . ARG A 1 213 ? 15.880 2.135 16.646 1.00 96.62 213 ARG A N 1
ATOM 1595 C CA . ARG A 1 213 ? 15.405 1.411 15.456 1.00 96.62 213 ARG A CA 1
ATOM 1596 C C . ARG A 1 213 ? 14.996 2.373 14.342 1.00 96.62 213 ARG A C 1
ATOM 1598 O O . ARG A 1 213 ? 15.337 2.132 13.190 1.00 96.62 213 ARG A O 1
ATOM 1605 N N . SER A 1 214 ? 14.290 3.452 14.674 1.00 96.56 214 SER A N 1
ATOM 1606 C CA . SER A 1 214 ? 13.881 4.477 13.709 1.00 96.56 214 SER A CA 1
ATOM 1607 C C . SER A 1 214 ? 15.092 5.163 13.066 1.00 96.56 214 SER A C 1
ATOM 1609 O O . SER A 1 214 ? 15.161 5.266 11.843 1.00 96.56 214 SER A O 1
ATOM 1611 N N . ALA A 1 215 ? 16.083 5.562 13.870 1.00 98.06 215 ALA A N 1
ATOM 1612 C CA . ALA A 1 215 ? 17.326 6.154 13.384 1.00 98.06 215 ALA A CA 1
ATOM 1613 C C . ALA A 1 215 ? 18.094 5.198 12.463 1.00 98.06 215 ALA A C 1
ATOM 1615 O O . ALA A 1 215 ? 18.509 5.605 11.378 1.00 98.06 215 ALA A O 1
ATOM 1616 N N . ARG A 1 216 ? 18.209 3.923 12.851 1.00 97.50 216 ARG A N 1
ATOM 1617 C CA . ARG A 1 216 ? 18.873 2.897 12.042 1.00 97.50 216 ARG A CA 1
ATOM 1618 C C . ARG A 1 216 ? 18.184 2.697 10.693 1.00 97.50 216 ARG A C 1
ATOM 1620 O O . ARG A 1 216 ? 18.850 2.774 9.673 1.00 97.50 216 ARG A O 1
ATOM 1627 N N . LEU A 1 217 ? 16.858 2.529 10.674 1.00 96.56 217 LEU A N 1
ATOM 1628 C CA . LEU A 1 217 ? 16.099 2.352 9.428 1.00 96.56 217 LEU A CA 1
ATOM 1629 C C . LEU A 1 217 ? 16.226 3.562 8.489 1.00 96.56 217 LEU A C 1
ATOM 1631 O O . LEU A 1 217 ? 16.309 3.385 7.278 1.00 96.56 217 LEU A O 1
ATOM 1635 N N . ARG A 1 218 ? 16.267 4.791 9.027 1.00 96.00 218 ARG A N 1
ATOM 1636 C CA . ARG A 1 218 ? 16.509 6.001 8.220 1.00 96.00 218 ARG A CA 1
ATOM 1637 C C . ARG A 1 218 ? 17.920 6.035 7.636 1.00 96.00 218 ARG A C 1
ATOM 1639 O O . ARG A 1 218 ? 18.076 6.410 6.478 1.00 96.00 218 ARG A O 1
ATOM 1646 N N . ALA A 1 219 ? 18.929 5.661 8.423 1.00 97.06 219 ALA A N 1
ATOM 1647 C CA . ALA A 1 219 ? 20.308 5.583 7.953 1.00 97.06 219 ALA A CA 1
ATOM 1648 C C . ALA A 1 219 ? 20.461 4.511 6.863 1.00 97.06 219 ALA A C 1
ATOM 1650 O O . ALA A 1 219 ? 20.976 4.818 5.795 1.00 97.06 219 ALA A O 1
ATOM 1651 N N . GLU A 1 220 ? 19.919 3.309 7.087 1.00 95.81 220 GLU A N 1
ATOM 1652 C CA . GLU A 1 220 ? 19.871 2.220 6.101 1.00 95.81 220 GLU A CA 1
ATOM 1653 C C . GLU A 1 220 ? 19.201 2.677 4.795 1.00 95.81 220 GLU A C 1
ATOM 1655 O O . GLU A 1 220 ? 19.765 2.487 3.722 1.00 95.81 220 GLU A O 1
ATOM 1660 N N . ALA A 1 221 ? 18.040 3.342 4.876 1.00 95.06 221 ALA A N 1
ATOM 1661 C CA . ALA A 1 221 ? 17.350 3.882 3.703 1.00 95.06 221 ALA A CA 1
ATOM 1662 C C . ALA A 1 221 ? 18.221 4.888 2.937 1.00 95.06 221 ALA A C 1
ATOM 1664 O O . ALA A 1 221 ? 18.339 4.808 1.717 1.00 95.06 221 ALA A O 1
ATOM 1665 N N . ARG A 1 222 ? 18.848 5.833 3.650 1.00 95.38 222 ARG A N 1
ATOM 1666 C CA . ARG A 1 222 ? 19.710 6.855 3.046 1.00 95.38 222 ARG A CA 1
ATOM 1667 C C . ARG A 1 222 ? 20.917 6.226 2.354 1.00 95.38 222 ARG A C 1
ATOM 1669 O O . ARG A 1 222 ? 21.200 6.580 1.215 1.00 95.38 222 ARG A O 1
ATOM 1676 N N . THR A 1 223 ? 21.609 5.316 3.032 1.00 95.25 223 THR A N 1
ATOM 1677 C CA . THR A 1 223 ? 22.762 4.596 2.482 1.00 95.25 223 THR A CA 1
ATOM 1678 C C . THR A 1 223 ? 22.359 3.796 1.248 1.00 95.25 223 THR A C 1
ATOM 1680 O O . THR A 1 223 ? 22.987 3.949 0.209 1.00 95.25 223 THR A O 1
ATOM 1683 N N . ALA A 1 224 ? 21.258 3.043 1.302 1.00 93.06 224 ALA A N 1
ATOM 1684 C CA . ALA A 1 224 ? 20.773 2.284 0.150 1.00 93.06 224 ALA A CA 1
ATOM 1685 C C . ALA A 1 224 ? 20.455 3.163 -1.070 1.00 93.06 224 ALA A C 1
ATOM 1687 O O . ALA A 1 224 ? 20.651 2.732 -2.203 1.00 93.06 224 ALA A O 1
ATOM 1688 N N . VAL A 1 225 ? 19.962 4.387 -0.846 1.00 92.75 225 VAL A N 1
ATOM 1689 C CA . VAL A 1 225 ? 19.635 5.336 -1.919 1.00 92.75 225 VAL A CA 1
ATOM 1690 C C . VAL A 1 225 ? 20.882 5.994 -2.516 1.00 92.75 225 VAL A C 1
ATOM 1692 O O . VAL A 1 225 ? 20.969 6.121 -3.733 1.00 92.75 225 VAL A O 1
ATOM 1695 N N . ILE A 1 226 ? 21.818 6.435 -1.673 1.00 93.88 226 ILE A N 1
ATOM 1696 C CA . ILE A 1 226 ? 22.966 7.261 -2.087 1.00 93.88 226 ILE A CA 1
ATOM 1697 C C . ILE A 1 226 ? 24.156 6.415 -2.541 1.00 93.88 226 ILE A C 1
ATOM 1699 O O . ILE A 1 226 ? 24.847 6.795 -3.477 1.00 93.88 226 ILE A O 1
ATOM 1703 N N . GLU A 1 227 ? 24.412 5.304 -1.856 1.00 93.25 227 GLU A N 1
ATOM 1704 C CA . GLU A 1 227 ? 25.596 4.461 -2.066 1.00 93.25 227 GLU A CA 1
ATOM 1705 C C . GLU A 1 227 ? 25.268 3.190 -2.861 1.00 93.25 227 GLU A C 1
ATOM 1707 O O . GLU A 1 227 ? 26.160 2.398 -3.157 1.00 93.25 227 GLU A O 1
ATOM 1712 N N . GLY A 1 228 ? 23.992 2.965 -3.192 1.00 88.81 228 GLY A N 1
ATOM 1713 C CA . GLY A 1 228 ? 23.586 1.823 -4.001 1.00 88.81 228 GLY A CA 1
ATOM 1714 C C . GLY A 1 228 ? 24.210 1.885 -5.403 1.00 88.81 228 GLY A C 1
ATOM 1715 O O . GLY A 1 228 ? 24.295 2.971 -5.977 1.00 88.81 228 GLY A O 1
ATOM 1716 N N . PRO A 1 229 ? 24.612 0.743 -5.988 1.00 88.62 229 PRO A N 1
ATOM 1717 C CA . PRO A 1 229 ? 25.183 0.721 -7.329 1.00 88.62 229 PRO A CA 1
ATOM 1718 C C . PRO A 1 229 ? 24.141 1.142 -8.366 1.00 88.62 229 PRO A C 1
ATOM 1720 O O . PRO A 1 229 ? 22.941 0.909 -8.184 1.00 88.62 229 PRO A O 1
ATOM 1723 N N . ASP A 1 230 ? 24.591 1.763 -9.448 1.00 90.06 230 ASP A N 1
ATOM 1724 C CA . ASP A 1 230 ? 23.745 1.960 -10.621 1.00 90.06 230 ASP A CA 1
ATOM 1725 C C . ASP A 1 230 ? 23.552 0.619 -11.351 1.00 90.06 230 ASP A C 1
ATOM 1727 O O . ASP A 1 230 ? 24.449 -0.230 -11.310 1.00 90.06 230 ASP A O 1
ATOM 1731 N N . PRO A 1 231 ? 22.379 0.387 -11.966 1.00 89.56 231 PRO A N 1
ATOM 1732 C CA . PRO A 1 231 ? 22.109 -0.855 -12.680 1.00 89.56 231 PRO A CA 1
ATOM 1733 C C . PRO A 1 231 ? 22.974 -0.947 -13.944 1.00 89.56 231 PRO A C 1
ATOM 1735 O O . PRO A 1 231 ? 23.243 0.070 -14.587 1.00 89.56 231 PRO A O 1
ATOM 1738 N N . ASP A 1 232 ? 23.376 -2.162 -14.327 1.00 91.69 232 ASP A N 1
ATOM 1739 C CA . ASP A 1 232 ? 24.045 -2.391 -15.612 1.00 91.69 232 ASP A CA 1
ATOM 1740 C C . ASP A 1 232 ? 23.046 -2.101 -16.752 1.00 91.69 232 ASP A C 1
ATOM 1742 O O . ASP A 1 232 ? 22.002 -2.754 -16.826 1.00 91.69 232 ASP A O 1
ATOM 1746 N N . PRO A 1 233 ? 23.334 -1.164 -17.679 1.00 92.25 233 PRO A N 1
ATOM 1747 C CA . PRO A 1 233 ? 22.467 -0.906 -18.829 1.00 92.25 233 PRO A CA 1
ATOM 1748 C C . PRO A 1 233 ? 22.160 -2.157 -19.669 1.00 92.25 233 PRO A C 1
ATOM 1750 O O . PRO A 1 233 ? 21.130 -2.214 -20.344 1.00 92.25 233 PRO A O 1
ATOM 1753 N N . GLY A 1 234 ? 23.031 -3.170 -19.635 1.00 91.69 234 GLY A N 1
ATOM 1754 C CA . GLY A 1 234 ? 22.812 -4.463 -20.272 1.00 91.69 234 GLY A CA 1
ATOM 1755 C C . GLY A 1 234 ? 21.642 -5.262 -19.687 1.00 91.69 234 GLY A C 1
ATOM 1756 O O . GLY A 1 234 ? 21.023 -6.028 -20.431 1.00 91.69 234 GLY A O 1
ATOM 1757 N N . GLU A 1 235 ? 21.302 -5.073 -18.410 1.00 92.19 235 GLU A N 1
ATOM 1758 C CA . GLU A 1 235 ? 20.201 -5.777 -17.730 1.00 92.19 235 GLU A CA 1
ATOM 1759 C C . GLU A 1 235 ? 18.817 -5.353 -18.240 1.00 92.19 235 GLU A C 1
ATOM 1761 O O . GLU A 1 235 ? 17.845 -6.089 -18.068 1.00 92.19 235 GLU A O 1
ATOM 1766 N N . LEU A 1 236 ? 18.722 -4.223 -18.958 1.00 92.19 236 LEU A N 1
ATOM 1767 C CA . LEU A 1 236 ? 17.483 -3.722 -19.571 1.00 92.19 236 LEU A CA 1
ATOM 1768 C C . LEU A 1 236 ? 16.740 -4.790 -20.397 1.00 92.19 236 LEU A C 1
ATOM 1770 O O . LEU A 1 236 ? 15.517 -4.741 -20.529 1.00 92.19 236 LEU A O 1
ATOM 1774 N N . PHE A 1 237 ? 17.471 -5.752 -20.961 1.00 94.88 237 PHE A N 1
ATOM 1775 C CA . PHE A 1 237 ? 16.932 -6.784 -21.848 1.00 94.88 237 PHE A CA 1
ATOM 1776 C C . PHE A 1 237 ? 16.709 -8.140 -21.167 1.00 94.88 237 PHE A C 1
ATOM 1778 O O . PHE A 1 237 ? 16.058 -9.006 -21.755 1.00 94.88 237 PHE A O 1
ATOM 1785 N N . ASP A 1 238 ? 17.237 -8.343 -19.959 1.00 91.38 238 ASP A N 1
ATOM 1786 C CA . ASP A 1 238 ? 17.380 -9.676 -19.359 1.00 91.38 238 ASP A CA 1
ATOM 1787 C C . ASP A 1 238 ? 16.101 -10.174 -18.680 1.00 91.38 238 ASP A C 1
ATOM 1789 O O . ASP A 1 238 ? 15.896 -11.379 -18.551 1.00 91.38 238 ASP A O 1
ATOM 1793 N N . HIS A 1 239 ? 15.213 -9.259 -18.286 1.00 90.56 239 HIS A N 1
ATOM 1794 C CA . HIS A 1 239 ? 14.021 -9.574 -17.488 1.00 90.56 239 HIS A CA 1
ATOM 1795 C C . HIS A 1 239 ? 12.696 -9.359 -18.233 1.00 90.56 239 HIS A C 1
ATOM 1797 O O . HIS A 1 239 ? 11.630 -9.368 -17.620 1.00 90.56 239 HIS A O 1
ATOM 1803 N N . VAL A 1 240 ? 12.742 -9.184 -19.560 1.00 93.88 240 VAL A N 1
ATOM 1804 C CA . VAL A 1 240 ? 11.538 -9.017 -20.398 1.00 93.88 240 VAL A CA 1
ATOM 1805 C C . VAL A 1 240 ? 10.794 -10.347 -20.579 1.00 93.88 240 VAL A C 1
ATOM 1807 O O . VAL A 1 240 ? 9.567 -10.387 -20.551 1.00 93.88 240 VAL A O 1
ATOM 1810 N N . TYR A 1 241 ? 11.540 -11.439 -20.750 1.00 95.06 241 TYR A N 1
ATOM 1811 C CA . TYR A 1 241 ? 11.033 -12.805 -20.894 1.00 95.06 241 TYR A CA 1
ATOM 1812 C C . TYR A 1 241 ? 11.900 -13.768 -20.078 1.00 95.06 241 TYR A C 1
ATOM 1814 O O . TYR A 1 241 ? 13.002 -13.413 -19.672 1.00 95.06 241 TYR A O 1
ATOM 1822 N N . ALA A 1 242 ? 11.427 -15.003 -19.878 1.00 95.50 242 ALA A N 1
ATOM 1823 C CA . ALA A 1 242 ? 12.217 -16.045 -19.215 1.00 95.50 242 ALA A CA 1
ATOM 1824 C C . ALA A 1 242 ? 13.506 -16.394 -19.986 1.00 95.50 242 ALA A C 1
ATOM 1826 O O . ALA A 1 242 ? 14.535 -16.668 -19.377 1.00 95.50 242 ALA A O 1
ATOM 1827 N N . GLU A 1 243 ? 13.448 -16.358 -21.320 1.00 96.31 243 GLU A N 1
ATOM 1828 C CA . GLU A 1 243 ? 14.601 -16.526 -22.203 1.00 96.31 243 GLU A CA 1
ATOM 1829 C C . GLU A 1 243 ? 14.718 -15.319 -23.132 1.00 96.31 243 GLU A C 1
ATOM 1831 O O . GLU A 1 243 ? 13.725 -14.855 -23.704 1.00 96.31 243 GLU A O 1
ATOM 1836 N N . ILE A 1 244 ? 15.939 -14.809 -23.306 1.00 97.06 244 ILE A N 1
ATOM 1837 C CA . ILE A 1 244 ? 16.178 -13.667 -24.185 1.00 97.06 244 ILE A CA 1
ATOM 1838 C C . ILE A 1 244 ? 15.888 -14.042 -25.642 1.00 97.06 244 ILE A C 1
ATOM 1840 O O . ILE A 1 244 ? 16.411 -15.015 -26.188 1.00 97.06 244 ILE A O 1
ATOM 1844 N N . THR A 1 245 ? 15.060 -13.239 -26.305 1.00 97.94 245 THR A N 1
ATOM 1845 C CA . THR A 1 245 ? 14.750 -13.461 -27.719 1.00 97.94 245 THR A CA 1
ATOM 1846 C C . THR A 1 245 ? 15.933 -13.048 -28.606 1.00 97.94 245 THR A C 1
ATOM 1848 O O . THR A 1 245 ? 16.705 -12.159 -28.231 1.00 97.94 245 THR A O 1
ATOM 1851 N N . PRO A 1 246 ? 16.071 -13.600 -29.828 1.00 98.25 246 PRO A N 1
ATOM 1852 C CA . PRO A 1 246 ? 17.130 -13.186 -30.751 1.00 98.25 246 PRO A CA 1
ATOM 1853 C C . PRO A 1 246 ? 17.147 -11.676 -31.039 1.00 98.25 246 PRO A C 1
ATOM 1855 O O . PRO A 1 246 ? 18.220 -11.089 -31.185 1.00 98.25 246 PRO A O 1
ATOM 1858 N N . ALA A 1 247 ? 15.969 -11.044 -31.080 1.00 97.94 247 ALA A N 1
ATOM 1859 C CA . ALA A 1 247 ? 15.830 -9.605 -31.285 1.00 97.94 247 ALA A CA 1
ATOM 1860 C C . ALA A 1 247 ? 16.354 -8.798 -30.085 1.00 97.94 247 ALA A C 1
ATOM 1862 O O . ALA A 1 247 ? 17.164 -7.892 -30.274 1.00 97.94 247 ALA A O 1
ATOM 1863 N N . LEU A 1 248 ? 15.965 -9.165 -28.858 1.00 97.94 248 LEU A N 1
ATOM 1864 C CA . LEU A 1 248 ? 16.465 -8.517 -27.639 1.00 97.94 248 LEU A CA 1
ATOM 1865 C C . LEU A 1 248 ? 17.975 -8.725 -27.477 1.00 97.94 248 LEU A C 1
ATOM 1867 O O . LEU A 1 248 ? 18.694 -7.792 -27.140 1.00 97.94 248 LEU A O 1
ATOM 1871 N N . ALA A 1 249 ? 18.488 -9.913 -27.807 1.00 98.00 249 ALA A N 1
ATOM 1872 C CA . ALA A 1 249 ? 19.923 -10.179 -27.785 1.00 98.00 249 ALA A CA 1
ATOM 1873 C C . ALA A 1 249 ? 20.692 -9.307 -28.795 1.00 98.00 249 ALA A C 1
ATOM 1875 O O . ALA A 1 249 ? 21.805 -8.863 -28.510 1.00 98.00 249 ALA A O 1
ATOM 1876 N N . ALA A 1 250 ? 20.119 -9.047 -29.977 1.00 98.12 250 ALA A N 1
ATOM 1877 C CA . ALA A 1 250 ? 20.705 -8.131 -30.954 1.00 98.12 250 ALA A CA 1
ATOM 1878 C C . ALA A 1 250 ? 20.706 -6.679 -30.452 1.00 98.12 250 ALA A C 1
ATOM 1880 O O . ALA A 1 250 ? 21.731 -6.010 -30.567 1.00 98.12 250 ALA A O 1
ATOM 1881 N N . GLN A 1 251 ? 19.610 -6.226 -29.839 1.00 98.00 251 GLN A N 1
ATOM 1882 C CA . GLN A 1 251 ? 19.512 -4.893 -29.234 1.00 98.00 251 GLN A CA 1
ATOM 1883 C C . GLN A 1 251 ? 20.486 -4.718 -28.062 1.00 98.00 251 GLN A C 1
ATOM 1885 O O . GLN A 1 251 ? 21.190 -3.713 -28.013 1.00 98.00 251 GLN A O 1
ATOM 1890 N N . LYS A 1 252 ? 20.616 -5.723 -27.184 1.00 97.69 252 LYS A N 1
ATOM 1891 C CA . LYS A 1 252 ? 21.607 -5.733 -26.097 1.00 97.69 252 LYS A CA 1
ATOM 1892 C C . LYS A 1 252 ? 23.026 -5.578 -26.636 1.00 97.69 252 LYS A C 1
ATOM 1894 O O . LYS A 1 252 ? 23.767 -4.717 -26.173 1.00 97.69 252 LYS A O 1
ATOM 1899 N N . ARG A 1 253 ? 23.401 -6.355 -27.663 1.00 97.81 253 ARG A N 1
ATOM 1900 C CA . ARG A 1 253 ? 24.716 -6.218 -28.317 1.00 97.81 253 ARG A CA 1
ATOM 1901 C C . ARG A 1 253 ? 24.918 -4.835 -28.927 1.00 97.81 253 ARG A C 1
ATOM 1903 O O . ARG A 1 253 ? 26.010 -4.288 -28.803 1.00 97.81 253 ARG A O 1
ATOM 1910 N N . GLN A 1 254 ? 23.894 -4.283 -29.578 1.00 97.62 254 GLN A N 1
ATOM 1911 C CA . GLN A 1 254 ? 23.957 -2.942 -30.153 1.00 97.62 254 GLN A CA 1
ATOM 1912 C C . GLN A 1 254 ? 24.201 -1.887 -29.067 1.00 97.62 254 GLN A C 1
ATOM 1914 O O . GLN A 1 254 ? 25.131 -1.102 -29.215 1.00 97.62 254 GLN A O 1
ATOM 1919 N N . LEU A 1 255 ? 23.443 -1.914 -27.964 1.00 97.12 255 LEU A N 1
ATOM 1920 C CA . LEU A 1 255 ? 23.628 -0.989 -26.842 1.00 97.12 255 LEU A CA 1
ATOM 1921 C C . LEU A 1 255 ? 25.048 -1.077 -26.274 1.00 97.12 255 LEU A C 1
ATOM 1923 O O . LEU A 1 255 ? 25.730 -0.063 -26.173 1.00 97.12 255 LEU A O 1
ATOM 1927 N N . LEU A 1 256 ? 25.513 -2.286 -25.952 1.00 96.50 256 LEU A N 1
ATOM 1928 C CA . LEU A 1 256 ? 26.850 -2.488 -25.388 1.00 96.50 256 LEU A CA 1
ATOM 1929 C C . LEU A 1 256 ? 27.960 -2.050 -26.357 1.00 96.50 256 LEU A C 1
ATOM 1931 O O . LEU A 1 256 ? 28.985 -1.535 -25.921 1.00 96.50 256 LEU A O 1
ATOM 1935 N N . THR A 1 257 ? 27.749 -2.213 -27.668 1.00 97.38 257 THR A N 1
ATOM 1936 C CA . THR A 1 257 ? 28.685 -1.726 -28.693 1.00 97.38 257 THR A CA 1
ATOM 1937 C C . THR A 1 257 ? 28.743 -0.202 -28.726 1.00 97.38 257 THR A C 1
ATOM 1939 O O . THR A 1 257 ? 29.827 0.344 -28.893 1.00 97.38 257 THR A O 1
ATOM 1942 N N . GLU A 1 258 ? 27.611 0.492 -28.587 1.00 96.75 258 GLU A N 1
ATOM 1943 C CA . GLU A 1 258 ? 27.594 1.960 -28.530 1.00 96.75 258 GLU A CA 1
ATOM 1944 C C . GLU A 1 258 ? 28.255 2.480 -27.248 1.00 96.75 258 GLU A C 1
ATOM 1946 O O . GLU A 1 258 ? 29.137 3.327 -27.333 1.00 96.75 258 GLU A O 1
ATOM 1951 N N . LEU A 1 259 ? 27.927 1.913 -26.082 1.00 95.50 259 LEU A N 1
ATOM 1952 C CA . LEU A 1 259 ? 28.534 2.308 -24.803 1.00 95.50 259 LEU A CA 1
ATOM 1953 C C . LEU A 1 259 ? 30.057 2.113 -24.795 1.00 95.50 259 LEU A C 1
ATOM 1955 O O . LEU A 1 259 ? 30.789 2.945 -24.268 1.00 95.50 259 LEU A O 1
ATOM 1959 N N . ALA A 1 260 ? 30.553 1.050 -25.435 1.00 95.44 260 ALA A N 1
ATOM 1960 C CA . ALA A 1 260 ? 31.987 0.803 -25.564 1.00 95.44 260 ALA A CA 1
ATOM 1961 C C . ALA A 1 260 ? 32.724 1.829 -26.446 1.00 95.44 260 ALA A C 1
ATOM 1963 O O . ALA A 1 260 ? 33.949 1.875 -26.401 1.00 95.44 260 ALA A O 1
ATOM 1964 N N . LYS A 1 261 ? 32.022 2.633 -27.261 1.00 95.38 261 LYS A N 1
ATOM 1965 C CA . LYS A 1 261 ? 32.636 3.743 -28.016 1.00 95.38 261 LYS A CA 1
ATOM 1966 C C . LYS A 1 261 ? 32.814 5.003 -27.168 1.00 95.38 261 LYS A C 1
ATOM 1968 O O . LYS A 1 261 ? 33.600 5.864 -27.551 1.00 95.38 261 LYS A O 1
ATOM 1973 N N . GLU A 1 262 ? 32.047 5.136 -26.087 1.00 84.50 262 GLU A N 1
ATOM 1974 C CA . GLU A 1 262 ? 32.065 6.297 -25.187 1.00 84.50 262 GLU A CA 1
ATOM 1975 C C . GLU A 1 262 ? 33.013 6.112 -23.989 1.00 84.50 262 GLU A C 1
ATOM 1977 O O . GLU A 1 262 ? 33.330 7.093 -23.314 1.00 84.50 262 GLU A O 1
ATOM 1982 N N . ALA A 1 263 ? 33.456 4.875 -23.738 1.00 77.00 263 ALA A N 1
ATOM 1983 C CA . ALA A 1 263 ? 34.415 4.498 -22.697 1.00 77.00 263 ALA A CA 1
ATOM 1984 C C . ALA A 1 263 ? 35.874 4.701 -23.138 1.00 77.00 263 ALA A C 1
ATOM 1986 O O . ALA A 1 263 ? 36.680 5.145 -22.287 1.00 77.00 263 ALA A O 1
#

pLDDT: mean 96.15, std 3.31, range [77.0, 98.94]

Radius of gyration: 21.7 Å; chains: 1; bounding box: 58×50×64 Å